Protein AF-A0A7X3QLV8-F1 (afdb_monomer_lite)

Foldseek 3Di:
DFEEEEFDPPLCVLLLLVVVQVVCCVFLVDQKDWEDEQLAAPRNFDIPMDGDPPHPDDPPDDPVRGADPVNRVVLLPDQLVVVLVVSVVSLVVCLPLVQLVDLDHHYYCRLVNCQLDCVVPSVDQDPPDPSPSLVVLQVVLVSNCVRCVLHAYEYRAEDLVQSLVSCVVPPDDPDDDDSVCSVVSRVSRVVSLVPHPNPRYDYQYPHPDDSVRSNVVVCVSCVVSRDPSSVVSGD

pLDDT: mean 95.76, std 3.62, range [80.06, 98.94]

Sequence (235 aa):
MRLLLIGCEYTGKSTLARNISRWMIEQMGVSLVRWHDHFVVPRLDGHTIIRAEGSDASIGKTEHDLNTEEDEEQIMSLRPNVLEQLQRHNIWRHLHPGLLSADDVLFVNFYYAEAVYAPLYHGYGEPDSFADRYERAREWDEELLAYVPEMVLAHVTADPAAVAQRMATRPRVRGILKQQDIPSVLDRFREEYEASLIERKFTLDTTDTTPEQTLGQFVDLIRPHLSEVDHQRMR

Radius of gyration: 17.32 Å; chains: 1; bounding box: 43×35×44 Å

Structure (mmCIF, N/CA/C/O backbone):
data_AF-A0A7X3QLV8-F1
#
_entry.id   AF-A0A7X3QLV8-F1
#
loop_
_atom_site.group_PDB
_atom_site.id
_atom_site.type_symbol
_atom_site.label_atom_id
_atom_site.label_alt_id
_atom_site.label_comp_id
_atom_site.label_asym_id
_atom_site.label_entity_id
_atom_site.label_seq_id
_atom_site.pdbx_PDB_ins_code
_atom_site.Cartn_x
_atom_site.Cartn_y
_atom_site.Cartn_z
_atom_site.occupancy
_atom_site.B_iso_or_equiv
_atom_site.auth_seq_id
_atom_site.auth_comp_id
_atom_site.auth_asym_id
_atom_site.auth_atom_id
_atom_site.pdbx_PDB_model_num
ATOM 1 N N . MET A 1 1 ? -7.832 -3.696 12.986 1.00 95.19 1 MET A N 1
ATOM 2 C CA . MET A 1 1 ? -8.140 -3.983 11.578 1.00 95.19 1 MET A CA 1
ATOM 3 C C . MET A 1 1 ? -6.848 -4.298 10.844 1.00 95.19 1 MET A C 1
ATOM 5 O O . MET A 1 1 ? -5.918 -3.495 10.865 1.00 95.19 1 MET A O 1
ATOM 9 N N . ARG A 1 2 ? -6.780 -5.466 10.201 1.00 97.06 2 ARG A N 1
ATOM 10 C CA . ARG A 1 2 ? -5.601 -5.955 9.468 1.00 97.06 2 ARG A CA 1
ATOM 11 C C . ARG A 1 2 ? -5.892 -5.893 7.964 1.00 97.06 2 ARG A C 1
ATOM 13 O O . ARG A 1 2 ? -6.726 -6.649 7.478 1.00 97.06 2 ARG A O 1
ATOM 20 N N . LEU A 1 3 ? -5.295 -4.928 7.258 1.00 98.69 3 LEU A N 1
ATOM 21 C CA . LEU A 1 3 ? -5.670 -4.558 5.885 1.00 98.69 3 LEU A CA 1
ATOM 22 C C . LEU A 1 3 ? -4.466 -4.158 5.018 1.00 98.69 3 LEU A C 1
ATOM 24 O O . LEU A 1 3 ? -3.684 -3.272 5.365 1.00 98.69 3 LEU A O 1
ATOM 28 N N . LEU A 1 4 ? -4.402 -4.747 3.827 1.00 98.75 4 LEU A N 1
ATOM 29 C CA . LEU A 1 4 ? -3.424 -4.488 2.778 1.00 98.75 4 LEU A CA 1
ATOM 30 C C . LEU A 1 4 ? -4.147 -3.962 1.523 1.00 98.75 4 LEU A C 1
ATOM 32 O O . LEU A 1 4 ? -4.920 -4.680 0.891 1.00 98.75 4 LEU A O 1
ATOM 36 N N . LEU A 1 5 ? -3.912 -2.695 1.162 1.00 98.88 5 LEU A N 1
ATOM 37 C CA . LEU A 1 5 ? -4.415 -2.095 -0.084 1.00 98.88 5 LEU A CA 1
ATOM 38 C C . LEU A 1 5 ? -3.394 -2.298 -1.210 1.00 98.88 5 LEU A C 1
ATOM 40 O O . LEU A 1 5 ? -2.291 -1.767 -1.095 1.00 98.88 5 LEU A O 1
ATOM 44 N N . ILE A 1 6 ? -3.740 -2.954 -2.321 1.00 98.81 6 ILE A N 1
ATOM 45 C CA . ILE A 1 6 ? -2.835 -3.117 -3.485 1.00 98.81 6 ILE A CA 1
ATOM 46 C C . ILE A 1 6 ? -3.378 -2.449 -4.756 1.00 98.81 6 ILE A C 1
ATOM 48 O O . ILE A 1 6 ? -4.547 -2.074 -4.813 1.00 98.81 6 ILE A O 1
ATOM 52 N N . GLY A 1 7 ? -2.526 -2.245 -5.766 1.00 98.38 7 GLY A N 1
ATOM 53 C CA . GLY A 1 7 ? -2.904 -1.680 -7.069 1.00 98.38 7 GLY A CA 1
ATOM 54 C C . GLY A 1 7 ? -1.839 -0.768 -7.693 1.00 98.38 7 GLY A C 1
ATOM 55 O O . GLY A 1 7 ? -0.829 -0.429 -7.064 1.00 98.38 7 GLY A O 1
ATOM 56 N N . CYS A 1 8 ? -2.101 -0.295 -8.911 1.00 97.81 8 CYS A N 1
ATOM 57 C CA . CYS A 1 8 ? -1.239 0.626 -9.667 1.00 97.81 8 CYS A CA 1
ATOM 58 C C . CYS A 1 8 ? -1.142 2.033 -9.013 1.00 97.81 8 CYS A C 1
ATOM 60 O O . CYS A 1 8 ? -1.893 2.371 -8.089 1.00 97.81 8 CYS A O 1
ATOM 62 N N . GLU A 1 9 ? -0.193 2.886 -9.428 1.00 96.50 9 GLU A N 1
ATOM 63 C CA . GLU A 1 9 ? -0.276 4.319 -9.093 1.00 96.50 9 GLU A CA 1
ATOM 64 C C . GLU A 1 9 ? -1.552 4.947 -9.700 1.00 96.50 9 GLU A C 1
ATOM 66 O O . GLU A 1 9 ? -2.139 4.435 -10.646 1.00 96.50 9 GLU A O 1
ATOM 71 N N . TYR A 1 10 ? -2.021 6.057 -9.125 1.00 97.69 10 TYR A N 1
ATOM 72 C CA . TYR A 1 10 ? -3.240 6.784 -9.531 1.00 97.69 10 TYR A CA 1
ATOM 73 C C . TYR A 1 10 ? -4.589 6.027 -9.475 1.00 97.69 10 TYR A C 1
ATOM 75 O O . TYR A 1 10 ? -5.630 6.665 -9.645 1.00 97.69 10 TYR A O 1
ATOM 83 N N . THR A 1 11 ? -4.642 4.751 -9.074 1.00 98.19 11 THR A N 1
ATOM 84 C CA . THR A 1 11 ? -5.912 4.058 -8.737 1.00 98.19 11 THR A CA 1
ATOM 85 C C . THR A 1 11 ? -6.571 4.562 -7.441 1.00 98.19 11 THR A C 1
ATOM 87 O O . THR A 1 11 ? -7.532 3.991 -6.957 1.00 98.19 11 THR A O 1
ATOM 90 N N . GLY A 1 12 ? -6.075 5.644 -6.833 1.00 97.38 12 GLY A N 1
ATOM 91 C CA . GLY A 1 12 ? -6.739 6.298 -5.699 1.00 97.38 12 GLY A CA 1
ATOM 92 C C . GLY A 1 12 ? -6.410 5.746 -4.307 1.00 97.38 12 GLY A C 1
ATOM 93 O O . GLY A 1 12 ? -6.803 6.382 -3.330 1.00 97.38 12 GLY A O 1
ATOM 94 N N . LYS A 1 13 ? -5.620 4.664 -4.178 1.00 97.25 13 LYS A N 1
ATOM 95 C CA . LYS A 1 13 ? -5.188 4.074 -2.884 1.00 97.25 13 LYS A CA 1
ATOM 96 C C . LYS A 1 13 ? -4.844 5.094 -1.794 1.00 97.25 13 LYS A C 1
ATOM 98 O O . LYS A 1 13 ? -5.352 5.008 -0.686 1.00 97.25 13 LYS A O 1
ATOM 103 N N . SER A 1 14 ? -3.995 6.078 -2.104 1.00 95.75 14 SER A N 1
ATOM 104 C CA . SER A 1 14 ? -3.531 7.086 -1.136 1.00 95.75 14 SER A CA 1
ATOM 105 C C . SER A 1 14 ? -4.637 8.049 -0.668 1.00 95.75 14 SER A C 1
ATOM 107 O O . SER A 1 14 ? -4.478 8.703 0.362 1.00 95.75 14 SER A O 1
ATOM 109 N N . THR A 1 15 ? -5.739 8.161 -1.411 1.00 97.81 15 THR A N 1
ATOM 110 C CA . THR A 1 15 ? -6.953 8.882 -0.999 1.00 97.81 15 THR A CA 1
ATOM 111 C C . THR A 1 15 ? -7.823 7.971 -0.138 1.00 97.81 15 THR A C 1
ATOM 113 O O . THR A 1 15 ? -8.192 8.356 0.968 1.00 97.81 15 THR A O 1
ATOM 116 N N . LEU A 1 16 ? -8.068 6.738 -0.600 1.00 98.75 16 LEU A N 1
ATOM 117 C CA . LEU A 1 16 ? -8.845 5.737 0.131 1.00 98.75 16 LEU A CA 1
ATOM 118 C C . LEU A 1 16 ? -8.248 5.465 1.521 1.00 98.75 16 LEU A C 1
ATOM 120 O O . LEU A 1 16 ? -8.966 5.565 2.506 1.00 98.75 16 LEU A O 1
ATOM 124 N N . ALA A 1 17 ? -6.935 5.248 1.626 1.00 98.62 17 ALA A N 1
ATOM 125 C CA . ALA A 1 17 ? -6.219 5.058 2.889 1.00 98.62 17 ALA A CA 1
ATOM 126 C C . ALA A 1 17 ? -6.485 6.187 3.906 1.00 98.62 17 ALA A C 1
ATOM 128 O O . ALA A 1 17 ? -6.744 5.925 5.078 1.00 98.62 17 ALA A O 1
ATOM 129 N N . ARG A 1 18 ? -6.492 7.451 3.455 1.00 98.62 18 ARG A N 1
ATOM 130 C CA . ARG A 1 18 ? -6.783 8.619 4.309 1.00 98.62 18 ARG A CA 1
ATOM 131 C C . ARG A 1 18 ? -8.257 8.695 4.713 1.00 98.62 18 ARG A C 1
ATOM 133 O O . ARG A 1 18 ? -8.551 9.072 5.846 1.00 98.62 18 ARG A O 1
ATOM 140 N N . ASN A 1 19 ? -9.168 8.326 3.814 1.00 98.62 19 ASN A N 1
ATOM 141 C CA . ASN A 1 19 ? -10.603 8.261 4.093 1.00 98.62 19 ASN A CA 1
ATOM 142 C C . ASN A 1 19 ? -10.922 7.138 5.098 1.00 98.62 19 ASN A C 1
ATOM 144 O O . ASN A 1 19 ? -11.614 7.389 6.082 1.00 98.62 19 ASN A O 1
ATOM 148 N N . ILE A 1 20 ? -10.325 5.954 4.925 1.00 98.69 20 ILE A N 1
ATOM 149 C CA . ILE A 1 20 ? -10.380 4.835 5.878 1.00 98.69 20 ILE A CA 1
ATOM 150 C C . ILE A 1 20 ? -9.831 5.266 7.240 1.00 98.69 20 ILE A C 1
ATOM 152 O O . ILE A 1 20 ? -10.480 5.029 8.251 1.00 98.69 20 ILE A O 1
ATOM 156 N N . SER A 1 21 ? -8.686 5.955 7.296 1.00 98.50 21 SER A N 1
ATOM 157 C CA . SER A 1 21 ? -8.143 6.442 8.571 1.00 98.50 21 SER A CA 1
ATOM 158 C C . SER A 1 21 ? -9.093 7.382 9.315 1.00 98.50 21 SER A C 1
ATOM 160 O O . SER A 1 21 ? -9.212 7.276 10.532 1.00 98.50 21 SER A O 1
ATOM 162 N N . ARG A 1 22 ? -9.783 8.290 8.611 1.00 98.38 22 ARG A N 1
ATOM 163 C CA . ARG A 1 22 ? -10.793 9.173 9.223 1.00 98.38 22 ARG A CA 1
ATOM 164 C C . ARG A 1 22 ? -11.982 8.373 9.754 1.00 98.38 22 ARG A C 1
ATOM 166 O O . ARG A 1 22 ? -12.372 8.574 10.898 1.00 98.38 22 ARG A O 1
ATOM 173 N N . TRP A 1 23 ? -12.481 7.428 8.958 1.00 98.12 23 TRP A N 1
ATOM 174 C CA . TRP A 1 23 ? -13.546 6.505 9.351 1.00 98.12 23 TRP A CA 1
ATOM 175 C C . TRP A 1 23 ? -13.166 5.672 10.589 1.00 98.12 23 TRP A C 1
ATOM 177 O O . TRP A 1 23 ? -13.952 5.594 11.526 1.00 98.12 23 TRP A O 1
ATOM 187 N N . MET A 1 24 ? -11.939 5.142 10.673 1.00 97.88 24 MET A N 1
ATOM 188 C CA . MET A 1 24 ? -11.445 4.455 11.877 1.00 97.88 24 MET A CA 1
ATOM 189 C C . MET A 1 24 ? -11.394 5.387 13.098 1.00 97.88 24 MET A C 1
ATOM 191 O O . MET A 1 24 ? -11.835 5.002 14.176 1.00 97.88 24 MET A O 1
ATOM 195 N N . ILE A 1 25 ? -10.878 6.612 12.959 1.00 97.12 25 ILE A N 1
ATOM 196 C CA . ILE A 1 25 ? -10.810 7.588 14.064 1.00 97.12 25 ILE A CA 1
ATOM 197 C C . ILE A 1 25 ? -12.211 7.904 14.609 1.00 97.12 25 ILE A C 1
ATOM 199 O O . ILE A 1 25 ? -12.425 7.926 15.822 1.00 97.12 25 ILE A O 1
ATOM 203 N N . GLU A 1 26 ? -13.172 8.125 13.715 1.00 96.75 26 GLU A N 1
ATOM 204 C CA . GLU A 1 26 ? -14.555 8.454 14.055 1.00 96.75 26 GLU A CA 1
ATOM 205 C C . GLU A 1 26 ? -15.281 7.262 14.701 1.00 96.75 26 GLU A C 1
ATOM 207 O O . GLU A 1 26 ? -15.795 7.369 15.821 1.00 96.75 26 GLU A O 1
ATOM 212 N N . GLN A 1 27 ? -15.274 6.117 14.013 1.00 96.56 27 GLN A N 1
ATOM 213 C CA . GLN A 1 27 ? -16.087 4.945 14.340 1.00 96.56 27 GLN A CA 1
ATOM 214 C C . GLN A 1 27 ? -15.423 4.022 15.364 1.00 96.56 27 GLN A C 1
ATOM 216 O O . GLN A 1 27 ? -16.101 3.563 16.271 1.00 96.56 27 GLN A O 1
ATOM 221 N N . MET A 1 28 ? -14.114 3.765 15.251 1.00 95.38 28 MET A N 1
ATOM 222 C CA . MET A 1 28 ? -13.356 2.901 16.174 1.00 95.38 28 MET A CA 1
ATOM 223 C C . MET A 1 28 ? -12.697 3.681 17.324 1.00 95.38 28 MET A C 1
ATOM 225 O O . MET A 1 28 ? -12.119 3.090 18.235 1.00 95.38 28 MET A O 1
ATOM 229 N N . GLY A 1 29 ? -12.731 5.018 17.287 1.00 92.62 29 GLY A N 1
ATOM 230 C CA . GLY A 1 29 ? -12.190 5.866 18.351 1.00 92.62 29 GLY A CA 1
ATOM 231 C C . GLY A 1 29 ? -10.666 5.888 18.479 1.00 92.62 29 GLY A C 1
ATOM 232 O O . GLY A 1 29 ? -10.163 6.370 19.495 1.00 92.62 29 GLY A O 1
ATOM 233 N N . VAL A 1 30 ? -9.930 5.370 17.492 1.00 93.62 30 VAL A N 1
ATOM 234 C CA . VAL A 1 30 ? -8.460 5.326 17.518 1.00 93.62 30 VAL A CA 1
ATOM 235 C C . VAL A 1 30 ? -7.857 6.733 17.440 1.00 93.62 30 VAL A C 1
ATOM 237 O O . VAL A 1 30 ? -8.333 7.595 16.705 1.00 93.62 30 VAL A O 1
ATOM 240 N N . SER A 1 31 ? -6.789 6.984 18.201 1.00 93.94 31 SER A N 1
ATOM 241 C CA . SER A 1 31 ? -6.164 8.313 18.304 1.00 93.94 31 SER A CA 1
ATOM 242 C C . SER A 1 31 ? -5.216 8.643 17.144 1.00 93.94 31 SER A C 1
ATOM 244 O O . SER A 1 31 ? -4.996 9.814 16.829 1.00 93.94 31 SER A O 1
ATOM 246 N N . LEU A 1 32 ? -4.663 7.620 16.489 1.00 95.19 32 LEU A N 1
ATOM 247 C CA . LEU A 1 32 ? -3.746 7.726 15.358 1.00 95.19 32 LEU A CA 1
ATOM 248 C C . LEU A 1 32 ? -3.897 6.488 14.472 1.00 95.19 32 LEU A C 1
ATOM 250 O O . LEU A 1 32 ? -3.961 5.370 14.974 1.00 95.19 32 LEU A O 1
ATOM 254 N N . VAL A 1 33 ? -3.899 6.691 13.157 1.00 96.75 33 VAL A N 1
ATOM 255 C CA . VAL A 1 33 ? -3.860 5.626 12.151 1.00 96.75 33 VAL A CA 1
ATOM 256 C C . VAL A 1 33 ? -2.590 5.789 11.326 1.00 96.75 33 VAL A C 1
ATOM 258 O O . VAL A 1 33 ? -2.348 6.853 10.751 1.00 96.75 33 VAL A O 1
ATOM 261 N N . ARG A 1 34 ? -1.769 4.737 11.285 1.00 96.00 34 ARG A N 1
ATOM 262 C CA . ARG A 1 34 ? -0.499 4.672 10.554 1.00 96.00 34 ARG A CA 1
ATOM 263 C C . ARG A 1 34 ? -0.620 3.638 9.446 1.00 96.00 34 ARG A C 1
ATOM 265 O O . ARG A 1 34 ? -0.862 2.474 9.738 1.00 96.00 34 ARG A O 1
ATOM 272 N N . TRP A 1 35 ? -0.381 4.054 8.211 1.00 97.62 35 TRP A N 1
ATOM 273 C CA . TRP A 1 35 ? -0.131 3.149 7.097 1.00 97.62 35 TRP A CA 1
ATOM 274 C C . TRP A 1 35 ? 1.372 2.987 6.886 1.00 97.62 35 TRP A C 1
ATOM 276 O O . TRP A 1 35 ? 2.133 3.952 6.989 1.00 97.62 35 TRP A O 1
ATOM 286 N N . HIS A 1 36 ? 1.784 1.773 6.545 1.00 96.94 36 HIS A N 1
ATOM 287 C CA . HIS A 1 36 ? 3.087 1.493 5.963 1.00 96.94 36 HIS A CA 1
ATOM 288 C C . HIS A 1 36 ? 2.918 1.495 4.437 1.00 96.94 36 HIS A C 1
ATOM 290 O O . HIS A 1 36 ? 2.311 0.586 3.871 1.00 96.94 36 HIS A O 1
ATOM 296 N N . ASP A 1 37 ? 3.386 2.553 3.776 1.00 95.69 37 ASP A N 1
ATOM 297 C CA . ASP A 1 37 ? 3.210 2.802 2.335 1.00 95.69 37 ASP A CA 1
ATOM 298 C C . ASP A 1 37 ? 4.531 3.074 1.581 1.00 95.69 37 ASP A C 1
ATOM 300 O O . ASP A 1 37 ? 4.521 3.469 0.415 1.00 95.69 37 ASP A O 1
ATOM 304 N N . HIS A 1 38 ? 5.670 2.805 2.225 1.00 95.12 38 HIS A N 1
ATOM 305 C CA . HIS A 1 38 ? 7.031 3.103 1.763 1.00 95.12 38 HIS A CA 1
ATOM 306 C C . HIS A 1 38 ? 7.770 1.883 1.177 1.00 95.12 38 HIS A C 1
ATOM 308 O O . HIS A 1 38 ? 8.871 1.519 1.591 1.00 95.12 38 HIS A O 1
ATOM 314 N N . PHE A 1 39 ? 7.136 1.227 0.204 1.00 96.38 39 PHE A N 1
ATOM 315 C CA . PHE A 1 39 ? 7.652 0.014 -0.455 1.00 96.38 39 PHE A CA 1
ATOM 316 C C . PHE A 1 39 ? 7.991 0.216 -1.935 1.00 96.38 39 PHE A C 1
ATOM 318 O O . PHE A 1 39 ? 8.255 -0.744 -2.653 1.00 96.38 39 PHE A O 1
ATOM 325 N N . VAL A 1 40 ? 7.974 1.464 -2.405 1.00 95.12 40 VAL A N 1
ATOM 326 C CA . VAL A 1 40 ? 8.254 1.837 -3.793 1.00 95.12 40 VAL A CA 1
ATOM 327 C C . VAL A 1 40 ? 9.448 2.781 -3.802 1.00 95.12 40 VAL A C 1
ATOM 329 O O . VAL A 1 40 ? 9.370 3.892 -3.276 1.00 95.12 40 VAL A O 1
ATOM 332 N N . VAL A 1 41 ? 10.554 2.340 -4.404 1.00 94.31 41 VAL A N 1
ATOM 333 C CA . VAL A 1 41 ? 11.756 3.168 -4.559 1.00 94.31 41 VAL A CA 1
ATOM 334 C C . VAL A 1 41 ? 11.419 4.444 -5.350 1.00 94.31 41 VAL A C 1
ATOM 336 O O . VAL A 1 41 ? 10.556 4.409 -6.230 1.00 94.31 41 VAL A O 1
ATOM 339 N N . PRO A 1 42 ? 12.080 5.578 -5.077 1.00 93.44 42 PRO A N 1
ATOM 340 C CA . PRO A 1 42 ? 13.069 5.809 -4.013 1.00 93.44 42 PRO A CA 1
ATOM 341 C C . PRO A 1 42 ? 12.503 6.114 -2.605 1.00 93.44 42 PRO A C 1
ATOM 343 O O . PRO A 1 42 ? 13.278 6.204 -1.654 1.00 93.44 42 PRO A O 1
ATOM 346 N N . ARG A 1 43 ? 11.181 6.261 -2.427 1.00 92.12 43 ARG A N 1
ATOM 347 C CA . ARG A 1 43 ? 10.566 6.682 -1.147 1.00 92.12 43 ARG A CA 1
ATOM 348 C C . ARG A 1 43 ? 10.307 5.505 -0.207 1.00 92.12 43 ARG A C 1
ATOM 350 O O . ARG A 1 43 ? 9.218 4.929 -0.180 1.00 92.12 43 ARG A O 1
ATOM 357 N N . LEU A 1 44 ? 11.335 5.168 0.571 1.00 93.56 44 LEU A N 1
ATOM 358 C CA . LEU A 1 44 ? 11.412 3.972 1.423 1.00 93.56 44 LEU A CA 1
ATOM 359 C C . LEU A 1 44 ? 11.309 4.259 2.934 1.00 93.56 44 LEU A C 1
ATOM 361 O O . LEU A 1 44 ? 11.666 3.417 3.755 1.00 93.56 44 LEU A O 1
ATOM 365 N N . ASP A 1 45 ? 10.856 5.453 3.314 1.00 91.19 45 ASP A N 1
ATOM 366 C CA . ASP A 1 45 ? 11.122 6.010 4.642 1.00 91.19 45 ASP A CA 1
ATOM 367 C C . ASP A 1 45 ? 9.943 6.777 5.294 1.00 91.19 45 ASP A C 1
ATOM 369 O O . ASP A 1 45 ? 9.911 6.925 6.522 1.00 91.19 45 ASP A O 1
ATOM 373 N N . GLY A 1 46 ? 8.977 7.250 4.498 1.00 86.81 46 GLY A N 1
ATOM 374 C CA . GLY A 1 46 ? 7.780 7.976 4.949 1.00 86.81 46 GLY A CA 1
ATOM 375 C C . GLY A 1 46 ? 6.630 7.077 5.432 1.00 86.81 46 GLY A C 1
ATOM 376 O O . GLY A 1 46 ? 6.669 5.862 5.298 1.00 86.81 46 GLY A O 1
ATOM 377 N N . HIS A 1 47 ? 5.582 7.660 6.018 1.00 92.94 47 HIS A N 1
ATOM 378 C CA . HIS A 1 47 ? 4.348 6.941 6.375 1.00 92.94 47 HIS A CA 1
ATOM 379 C C . HIS A 1 47 ? 3.130 7.848 6.151 1.00 92.94 47 HIS A C 1
ATOM 381 O O . HIS A 1 47 ? 3.120 8.985 6.632 1.00 92.94 47 HIS A O 1
ATOM 387 N N . THR A 1 48 ? 2.057 7.356 5.527 1.00 93.75 48 THR A N 1
ATOM 388 C CA . THR A 1 48 ? 0.748 8.028 5.602 1.00 93.75 48 THR A CA 1
ATOM 389 C C . THR A 1 48 ? 0.183 7.878 7.020 1.00 93.75 48 THR A C 1
ATOM 391 O O . THR A 1 48 ? -0.327 6.825 7.403 1.00 93.75 48 THR A O 1
ATOM 394 N N . ILE A 1 49 ? 0.266 8.954 7.806 1.00 94.62 49 ILE A N 1
ATOM 395 C CA . ILE A 1 49 ? -0.267 9.047 9.172 1.00 94.62 49 ILE A CA 1
ATOM 396 C C . ILE A 1 49 ? -1.431 10.040 9.201 1.00 94.62 49 ILE A C 1
ATOM 398 O O . ILE A 1 49 ? -1.331 11.140 8.659 1.00 94.62 49 ILE A O 1
ATOM 402 N N . ILE A 1 50 ? -2.518 9.672 9.878 1.00 95.88 50 ILE A N 1
ATOM 403 C CA . ILE A 1 50 ? -3.647 10.554 10.199 1.00 95.88 50 ILE A CA 1
ATOM 404 C C . ILE A 1 50 ? -3.897 10.461 11.710 1.00 95.88 50 ILE A C 1
ATOM 406 O O . ILE A 1 50 ? -3.841 9.377 12.283 1.00 95.88 50 ILE A O 1
ATOM 410 N N . ARG A 1 51 ? -4.145 11.596 12.368 1.00 95.00 51 ARG A N 1
ATOM 411 C CA . ARG A 1 51 ? -4.352 11.695 13.825 1.00 95.00 51 ARG A CA 1
ATOM 412 C C . ARG A 1 51 ? -5.767 12.182 14.111 1.00 95.00 51 ARG A C 1
ATOM 414 O O . ARG A 1 51 ? -6.307 12.962 13.325 1.00 95.00 51 ARG A O 1
ATOM 421 N N . ALA A 1 52 ? -6.332 11.768 15.238 1.00 95.19 52 ALA A N 1
ATOM 422 C CA . ALA A 1 52 ? -7.533 12.387 15.779 1.00 95.19 52 ALA A CA 1
ATOM 423 C C . ALA A 1 52 ? -7.248 13.845 16.182 1.00 95.19 52 ALA A C 1
ATOM 425 O O . ALA A 1 52 ? -6.130 14.188 16.586 1.00 95.19 52 ALA A O 1
ATOM 426 N N . GLU A 1 53 ? -8.258 14.709 16.081 1.00 92.50 53 GLU A N 1
ATOM 427 C CA . GLU A 1 53 ? -8.153 16.089 16.558 1.00 92.50 53 GLU A CA 1
ATOM 428 C C . GLU A 1 53 ? -7.895 16.111 18.075 1.00 92.50 53 GLU A C 1
ATOM 430 O O . GLU A 1 53 ? -8.422 15.287 18.821 1.00 92.50 53 GLU A O 1
ATOM 435 N N . GLY A 1 54 ? -7.012 17.003 18.530 1.00 89.38 54 GLY A N 1
ATOM 436 C CA . GLY A 1 54 ? -6.582 17.068 19.932 1.00 89.38 54 GLY A CA 1
ATOM 437 C C . GLY A 1 54 ? -5.677 15.921 20.412 1.00 89.38 54 GLY A C 1
ATOM 438 O O . GLY A 1 54 ? -5.242 15.957 21.559 1.00 89.38 54 GLY A O 1
ATOM 439 N N . SER A 1 55 ? -5.352 14.927 19.574 1.00 90.06 55 SER A N 1
ATOM 440 C CA . SER A 1 55 ? -4.472 13.819 19.969 1.00 90.06 55 SER A CA 1
ATOM 441 C C . SER A 1 55 ? -3.034 14.270 20.267 1.00 90.06 55 SER A C 1
ATOM 443 O O . SER A 1 55 ? -2.460 15.101 19.556 1.00 90.06 55 SER A O 1
ATOM 445 N N . ASP A 1 56 ? -2.411 13.640 21.261 1.00 86.75 56 ASP A N 1
ATOM 446 C CA . ASP A 1 56 ? -0.992 13.720 21.627 1.00 86.75 56 ASP A CA 1
ATOM 447 C C . ASP A 1 56 ? -0.133 12.590 21.012 1.00 86.75 56 ASP A C 1
ATOM 449 O O . ASP A 1 56 ? 1.093 12.685 21.003 1.00 86.75 56 ASP A O 1
ATOM 453 N N . ALA A 1 57 ? -0.751 11.568 20.406 1.00 86.00 57 ALA A N 1
ATOM 454 C CA . ALA A 1 57 ? -0.085 10.374 19.881 1.00 86.00 57 ALA A CA 1
ATOM 455 C C . ALA A 1 57 ? 1.083 10.691 18.922 1.00 86.00 57 ALA A C 1
ATOM 457 O O . ALA A 1 57 ? 0.935 11.452 17.956 1.00 86.00 57 ALA A O 1
ATOM 458 N N . SER A 1 58 ? 2.251 10.095 19.180 1.00 83.06 58 SER A N 1
ATOM 459 C CA . SER A 1 58 ? 3.484 10.392 18.441 1.00 83.06 58 SER A CA 1
ATOM 460 C C . SER A 1 58 ? 3.447 9.894 16.993 1.00 83.06 58 SER A C 1
ATOM 462 O O . SER A 1 58 ? 3.118 8.740 16.711 1.00 83.06 58 SER A O 1
ATOM 464 N N . ILE A 1 59 ? 3.863 10.759 16.065 1.00 83.50 59 ILE A N 1
ATOM 465 C CA . ILE A 1 59 ? 4.033 10.416 14.646 1.00 83.50 59 ILE A CA 1
ATOM 466 C C . ILE A 1 59 ? 5.301 9.585 14.382 1.00 83.50 59 ILE A C 1
ATOM 468 O O . ILE A 1 59 ? 5.370 8.867 13.381 1.00 83.50 59 ILE A O 1
ATOM 472 N N . GLY A 1 60 ? 6.270 9.582 15.301 1.00 85.38 60 GLY A N 1
ATOM 473 C CA . GLY A 1 60 ? 7.606 9.039 15.055 1.00 85.38 60 GLY A CA 1
ATOM 474 C C . GLY A 1 60 ? 8.437 10.041 14.256 1.00 85.38 60 GLY A C 1
ATOM 475 O O . GLY A 1 60 ? 8.751 11.104 14.783 1.00 85.38 60 GLY A O 1
ATOM 476 N N . LYS A 1 61 ? 8.766 9.711 13.000 1.00 85.31 61 LYS A N 1
ATOM 477 C CA . LYS A 1 61 ? 9.477 10.614 12.082 1.00 85.31 61 LYS A CA 1
ATOM 478 C C . LYS A 1 61 ? 8.725 11.933 11.854 1.00 85.31 61 LYS A C 1
ATOM 480 O O . LYS A 1 61 ? 7.504 11.945 11.693 1.00 85.31 61 LYS A O 1
ATOM 485 N N . THR A 1 62 ? 9.492 13.009 11.762 1.00 85.62 62 THR A N 1
ATOM 486 C CA . THR A 1 62 ? 9.111 14.342 11.279 1.00 85.62 62 THR A CA 1
ATOM 487 C C . THR A 1 62 ? 9.593 14.549 9.838 1.00 85.62 62 THR A C 1
ATOM 489 O O . THR A 1 62 ? 10.291 13.700 9.292 1.00 85.62 62 THR A O 1
ATOM 492 N N . GLU A 1 63 ? 9.271 15.690 9.217 1.00 84.25 63 GLU A N 1
ATOM 493 C CA . GLU A 1 63 ? 9.770 16.046 7.875 1.00 84.25 63 GLU A CA 1
ATOM 494 C C . GLU A 1 63 ? 11.307 16.151 7.807 1.00 84.25 63 GLU A C 1
ATOM 496 O O . GLU A 1 63 ? 11.886 15.875 6.763 1.00 84.25 63 GLU A O 1
ATOM 501 N N . HIS A 1 64 ? 11.977 16.476 8.921 1.00 88.62 64 HIS A N 1
ATOM 502 C CA . HIS A 1 64 ? 13.444 16.503 9.021 1.00 88.62 64 HIS A CA 1
ATOM 503 C C . HIS A 1 64 ? 14.061 15.090 9.033 1.00 88.62 64 HIS A C 1
ATOM 505 O O . HIS A 1 64 ? 15.246 14.920 8.761 1.00 88.62 64 HIS A O 1
ATOM 511 N N . ASP A 1 65 ? 13.276 14.063 9.359 1.00 90.44 65 ASP A N 1
ATOM 512 C CA . ASP A 1 65 ? 13.737 12.674 9.380 1.00 90.44 65 ASP A CA 1
ATOM 513 C C . ASP A 1 65 ? 13.499 11.961 8.038 1.00 90.44 65 ASP A C 1
ATOM 515 O O . ASP A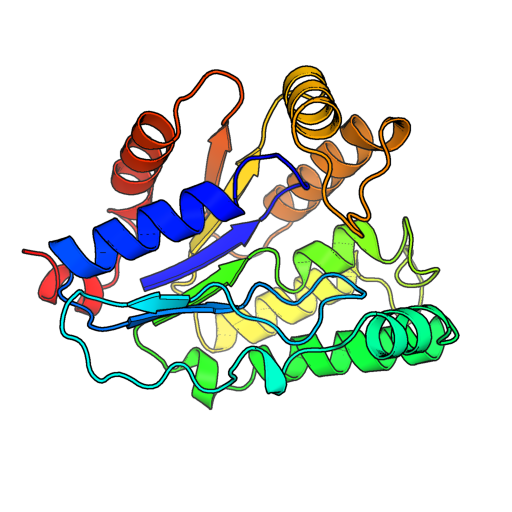 1 65 ? 13.745 10.757 7.950 1.00 90.44 65 ASP A O 1
ATOM 519 N N . LEU A 1 66 ? 12.965 12.650 7.021 1.00 91.88 66 LEU A N 1
ATOM 520 C CA . LEU A 1 66 ? 12.668 12.082 5.704 1.00 91.88 66 LEU A CA 1
ATOM 521 C C . LEU A 1 66 ? 13.839 12.225 4.725 1.00 91.88 66 LEU A C 1
ATOM 523 O O . LEU A 1 66 ? 14.635 13.158 4.821 1.00 91.88 66 LEU A O 1
ATOM 527 N N . ASN A 1 67 ? 13.904 11.311 3.759 1.00 93.81 67 ASN A N 1
ATOM 528 C CA . ASN A 1 67 ? 14.890 11.337 2.681 1.00 93.81 67 ASN A CA 1
ATOM 529 C C . ASN A 1 67 ? 14.781 12.636 1.856 1.00 93.81 67 ASN A C 1
ATOM 531 O O . ASN A 1 67 ? 13.693 13.036 1.428 1.00 93.81 67 ASN A O 1
ATOM 535 N N . THR A 1 68 ? 15.919 13.276 1.587 1.00 93.69 68 THR A N 1
ATOM 536 C CA . THR A 1 68 ? 16.015 14.444 0.703 1.00 93.69 68 THR A CA 1
ATOM 537 C C . THR A 1 68 ? 15.980 14.047 -0.780 1.00 93.69 68 THR A C 1
ATOM 539 O O . THR A 1 68 ? 15.850 12.876 -1.143 1.00 93.69 68 THR A O 1
ATOM 542 N N . GLU A 1 69 ? 16.092 15.027 -1.683 1.00 92.88 69 GLU A N 1
ATOM 543 C CA . GLU A 1 69 ? 16.300 14.742 -3.109 1.00 92.88 69 GLU A CA 1
ATOM 544 C C . GLU A 1 69 ? 17.638 14.031 -3.363 1.00 92.88 69 GLU A C 1
ATOM 546 O O . GLU A 1 69 ? 17.666 13.087 -4.148 1.00 92.88 69 GLU A O 1
ATOM 551 N N . GLU A 1 70 ? 18.695 14.377 -2.618 1.00 95.62 70 GLU A N 1
ATOM 552 C CA . GLU A 1 70 ? 20.004 13.722 -2.717 1.00 95.62 70 GLU A CA 1
ATOM 553 C C . GLU A 1 70 ? 19.968 12.275 -2.191 1.00 95.62 70 GLU A C 1
ATOM 555 O O . GLU A 1 70 ? 20.493 11.376 -2.845 1.00 95.62 70 GLU A O 1
ATOM 560 N N . ASP A 1 71 ? 19.299 12.012 -1.062 1.00 95.94 71 ASP A N 1
ATOM 561 C CA . ASP A 1 71 ? 19.164 10.648 -0.519 1.00 95.94 71 ASP A CA 1
ATOM 562 C C . ASP A 1 71 ? 18.379 9.732 -1.473 1.00 95.94 71 ASP A C 1
ATOM 564 O O . ASP A 1 71 ? 18.745 8.575 -1.693 1.00 95.94 71 ASP A O 1
ATOM 568 N N . GLU A 1 72 ? 17.301 10.249 -2.075 1.00 95.12 72 GLU A N 1
ATOM 569 C CA . GLU A 1 72 ? 16.520 9.509 -3.069 1.00 95.12 72 GLU A CA 1
ATOM 570 C C . GLU A 1 72 ? 17.322 9.256 -4.361 1.00 95.12 72 GLU A C 1
ATOM 572 O O . GLU A 1 72 ? 17.242 8.156 -4.913 1.00 95.12 72 GLU A O 1
ATOM 577 N N . GLU A 1 73 ? 18.150 10.203 -4.820 1.00 95.12 73 GLU A N 1
ATOM 578 C CA . GLU A 1 73 ? 19.081 9.980 -5.939 1.00 95.12 73 GLU A CA 1
ATOM 579 C C . GLU A 1 73 ? 20.170 8.948 -5.602 1.00 95.12 73 GLU A C 1
ATOM 581 O O . GLU A 1 73 ? 20.456 8.068 -6.420 1.00 95.12 73 GLU A O 1
ATOM 586 N N . GLN A 1 74 ? 20.730 8.977 -4.387 1.00 96.69 74 GLN A N 1
ATOM 587 C CA . GLN A 1 74 ? 21.689 7.971 -3.922 1.00 96.69 74 GLN A CA 1
ATOM 588 C C . GLN A 1 74 ? 21.062 6.565 -3.910 1.00 96.69 74 GLN A C 1
ATOM 590 O O . GLN A 1 74 ? 21.692 5.621 -4.394 1.00 96.69 74 GLN A O 1
ATOM 595 N N . ILE A 1 75 ? 19.807 6.418 -3.461 1.00 96.38 75 ILE A N 1
ATOM 596 C CA . ILE A 1 75 ? 19.058 5.149 -3.527 1.00 96.38 75 ILE A CA 1
ATOM 597 C C . ILE A 1 75 ? 18.888 4.679 -4.980 1.00 96.38 75 ILE A C 1
ATOM 599 O O . ILE A 1 75 ? 19.150 3.512 -5.271 1.00 96.38 75 ILE A O 1
ATOM 603 N N . MET A 1 76 ? 18.512 5.567 -5.909 1.00 94.94 76 MET A N 1
ATOM 604 C CA . MET A 1 76 ? 18.374 5.206 -7.331 1.00 94.94 76 MET A CA 1
ATOM 605 C C . MET A 1 76 ? 19.713 4.919 -8.030 1.00 94.94 76 MET A C 1
ATOM 607 O O . MET A 1 76 ? 19.727 4.236 -9.052 1.00 94.94 76 MET A O 1
ATOM 611 N N . SER A 1 77 ? 20.839 5.395 -7.489 1.00 96.62 77 SER A N 1
ATOM 612 C CA . SER A 1 77 ? 22.185 5.093 -8.002 1.00 96.62 77 SER A CA 1
ATOM 613 C C . SER A 1 77 ? 22.685 3.680 -7.655 1.00 96.62 77 SER A C 1
ATOM 615 O O . SER A 1 77 ? 23.686 3.214 -8.211 1.00 96.62 77 SER A O 1
ATOM 617 N N . LEU A 1 78 ? 22.009 2.980 -6.734 1.00 98.12 78 LEU A N 1
ATOM 618 C CA . LEU A 1 78 ? 22.384 1.633 -6.314 1.00 98.12 78 LEU A CA 1
ATOM 619 C C . LEU A 1 78 ? 22.299 0.639 -7.480 1.00 98.12 78 LEU A C 1
ATOM 621 O O . LEU A 1 78 ? 21.316 0.575 -8.214 1.00 98.12 78 LEU A O 1
ATOM 625 N N . ARG A 1 79 ? 23.313 -0.228 -7.604 1.00 97.50 79 ARG A N 1
ATOM 626 C CA . ARG A 1 79 ? 23.261 -1.363 -8.544 1.00 97.50 79 ARG A CA 1
ATOM 627 C C . ARG A 1 79 ? 22.041 -2.249 -8.222 1.00 97.50 79 ARG A C 1
ATOM 629 O O . ARG A 1 79 ? 21.822 -2.490 -7.033 1.00 97.50 79 ARG A O 1
ATOM 636 N N . PRO A 1 80 ? 21.344 -2.835 -9.218 1.00 96.75 80 PRO A N 1
ATOM 637 C CA . PRO A 1 80 ? 20.138 -3.648 -9.012 1.00 96.75 80 PRO A CA 1
ATOM 638 C C . PRO A 1 80 ? 20.234 -4.655 -7.856 1.00 96.75 80 PRO A C 1
ATOM 640 O O . PRO A 1 80 ? 19.430 -4.610 -6.935 1.00 96.75 80 PRO A O 1
ATOM 643 N N . ASN A 1 81 ? 21.289 -5.475 -7.802 1.00 95.81 81 ASN A N 1
ATOM 644 C CA . ASN A 1 81 ? 21.472 -6.477 -6.739 1.00 95.81 81 ASN A CA 1
ATOM 645 C C . ASN A 1 81 ? 21.696 -5.889 -5.328 1.00 95.81 81 ASN A C 1
ATOM 647 O O . ASN A 1 81 ? 21.651 -6.635 -4.356 1.00 95.81 81 ASN A O 1
ATOM 651 N N . VAL A 1 82 ? 22.001 -4.595 -5.189 1.00 97.75 82 VAL A N 1
ATOM 652 C CA . VAL A 1 82 ? 22.104 -3.891 -3.893 1.00 97.75 82 VAL A CA 1
ATOM 653 C C . VAL A 1 82 ? 20.756 -3.265 -3.529 1.00 97.75 82 VAL A C 1
ATOM 655 O O . VAL A 1 82 ? 20.336 -3.353 -2.378 1.00 97.75 82 VAL A O 1
ATOM 658 N N . LEU A 1 83 ? 20.047 -2.712 -4.518 1.00 97.69 83 LEU A N 1
ATOM 659 C CA . LEU A 1 83 ? 18.682 -2.208 -4.357 1.00 97.69 83 LEU A CA 1
ATOM 660 C C . LEU A 1 83 ? 17.699 -3.341 -3.990 1.00 97.69 83 LEU A C 1
ATOM 662 O O . LEU A 1 83 ? 16.867 -3.156 -3.107 1.00 97.69 83 LEU A O 1
ATOM 666 N N . GLU A 1 84 ? 17.877 -4.536 -4.569 1.00 97.25 84 GLU A N 1
ATOM 667 C CA . GLU A 1 84 ? 17.192 -5.785 -4.195 1.00 97.25 84 GLU A CA 1
ATOM 668 C C . GLU A 1 84 ? 17.312 -6.067 -2.698 1.00 97.25 84 GLU A C 1
ATOM 670 O O . GLU A 1 84 ? 16.305 -6.317 -2.038 1.00 97.25 84 GLU A O 1
ATOM 675 N N . GLN A 1 85 ? 18.538 -6.013 -2.167 1.00 97.12 85 GLN A N 1
ATOM 676 C CA . GLN A 1 85 ? 18.835 -6.318 -0.768 1.00 97.12 85 GLN A CA 1
ATOM 677 C C . GLN A 1 85 ? 18.236 -5.268 0.171 1.00 97.12 85 GLN A C 1
ATOM 679 O O . GLN A 1 85 ? 17.697 -5.628 1.217 1.00 97.12 85 GLN A O 1
ATOM 684 N N . LEU A 1 86 ? 18.283 -3.988 -0.217 1.00 97.56 86 LEU A N 1
ATOM 685 C CA . LEU A 1 86 ? 17.649 -2.896 0.521 1.00 97.56 86 LEU A CA 1
ATOM 686 C C . LEU A 1 86 ? 16.126 -3.087 0.594 1.00 97.56 86 LEU A C 1
ATOM 688 O O . LEU A 1 86 ? 15.560 -3.042 1.685 1.00 97.56 86 LEU A O 1
ATOM 692 N N . GLN A 1 87 ? 15.470 -3.370 -0.535 1.00 97.56 87 GLN A N 1
ATOM 693 C CA . GLN A 1 87 ? 14.021 -3.589 -0.591 1.00 97.56 87 GLN A CA 1
ATOM 694 C C . GLN A 1 87 ? 13.582 -4.889 0.092 1.00 97.56 87 GLN A C 1
ATOM 696 O O . GLN A 1 87 ? 12.598 -4.889 0.828 1.00 97.56 87 GLN A O 1
ATOM 701 N N . ARG A 1 88 ? 14.336 -5.985 -0.052 1.00 96.44 88 ARG A N 1
ATOM 702 C CA . ARG A 1 88 ? 14.069 -7.238 0.670 1.00 96.44 88 ARG A CA 1
ATOM 703 C C . ARG A 1 88 ? 14.239 -7.072 2.178 1.00 96.44 88 ARG A C 1
ATOM 705 O O . ARG A 1 88 ? 13.419 -7.592 2.927 1.00 96.44 88 ARG A O 1
ATOM 712 N N . HIS A 1 89 ? 15.237 -6.312 2.636 1.00 97.12 89 HIS A N 1
ATOM 713 C CA . HIS A 1 89 ? 15.345 -5.953 4.050 1.00 97.12 89 HIS A CA 1
ATOM 714 C C . HIS A 1 89 ? 14.164 -5.080 4.502 1.00 97.12 89 HIS A C 1
ATOM 716 O O . HIS A 1 89 ? 13.582 -5.363 5.546 1.00 97.12 89 HIS A O 1
ATOM 722 N N . ASN A 1 90 ? 13.782 -4.069 3.709 1.00 97.25 90 ASN A N 1
ATOM 723 C CA . ASN A 1 90 ? 12.639 -3.191 3.977 1.00 97.25 90 ASN A CA 1
ATOM 724 C C . ASN A 1 90 ? 11.316 -3.970 4.093 1.00 97.25 90 ASN A C 1
ATOM 726 O O . ASN A 1 90 ? 10.533 -3.714 5.003 1.00 97.25 90 ASN A O 1
ATOM 730 N N . ILE A 1 91 ? 11.078 -4.960 3.233 1.00 97.25 91 ILE A N 1
ATOM 731 C CA . ILE A 1 91 ? 9.897 -5.827 3.319 1.00 97.25 91 ILE A CA 1
ATOM 732 C C . ILE A 1 91 ? 9.974 -6.735 4.549 1.00 97.25 91 ILE A C 1
ATOM 734 O O . ILE A 1 91 ? 9.072 -6.711 5.386 1.00 97.25 91 ILE A O 1
ATOM 738 N N . TRP A 1 92 ? 11.071 -7.475 4.713 1.00 95.44 92 TRP A N 1
ATOM 739 C CA . TRP A 1 92 ? 11.208 -8.465 5.784 1.00 95.44 92 TRP A CA 1
ATOM 740 C C . TRP A 1 92 ? 11.106 -7.849 7.190 1.00 95.44 92 TRP A C 1
ATOM 742 O O . TRP A 1 92 ? 10.457 -8.413 8.069 1.00 95.44 92 TRP A O 1
ATOM 752 N N . ARG A 1 93 ? 11.627 -6.630 7.410 1.00 95.31 93 ARG A N 1
ATOM 753 C CA . ARG A 1 93 ? 11.460 -5.927 8.702 1.00 95.31 93 ARG A CA 1
ATOM 754 C C . ARG A 1 93 ? 10.009 -5.545 9.034 1.00 95.31 93 ARG A C 1
ATOM 756 O O . ARG A 1 93 ? 9.732 -5.238 10.191 1.00 95.31 93 ARG A O 1
ATOM 763 N N . HIS A 1 94 ? 9.097 -5.559 8.060 1.00 97.19 94 HIS A N 1
ATOM 764 C CA . HIS A 1 94 ? 7.658 -5.355 8.272 1.00 97.19 94 HIS A CA 1
ATOM 765 C C . HIS A 1 94 ? 6.866 -6.661 8.419 1.00 97.19 94 HIS A C 1
ATOM 767 O O . HIS A 1 94 ? 5.754 -6.621 8.937 1.00 97.19 94 HIS A O 1
ATOM 773 N N . LEU A 1 95 ? 7.452 -7.808 8.061 1.00 96.94 95 LEU A N 1
ATOM 774 C CA . LEU A 1 95 ? 6.955 -9.136 8.445 1.00 96.94 95 LEU A CA 1
ATOM 775 C C . LEU A 1 95 ? 7.354 -9.513 9.887 1.00 96.94 95 LEU A C 1
ATOM 777 O O . LEU A 1 95 ? 6.990 -10.572 10.390 1.00 96.94 95 LEU A O 1
ATOM 781 N N . HIS A 1 96 ? 8.089 -8.643 10.590 1.00 95.94 96 HIS A N 1
ATOM 782 C CA . HIS A 1 96 ? 8.525 -8.897 11.959 1.00 95.94 96 HIS A CA 1
ATOM 783 C C . HIS A 1 96 ? 7.322 -9.090 12.915 1.00 95.94 96 HIS A C 1
ATOM 785 O O . HIS A 1 96 ? 6.475 -8.193 13.007 1.00 95.94 96 HIS A O 1
ATOM 791 N N . PRO A 1 97 ? 7.265 -10.181 13.712 1.00 93.38 97 PRO A N 1
ATOM 792 C CA . PRO A 1 97 ? 6.066 -10.543 14.477 1.00 93.38 97 PRO A CA 1
ATOM 793 C C . PRO A 1 97 ? 5.563 -9.460 15.434 1.00 93.38 97 PRO A C 1
ATOM 795 O O . PRO A 1 97 ? 4.361 -9.299 15.590 1.00 93.38 97 PRO A O 1
ATOM 798 N N . GLY A 1 98 ? 6.464 -8.673 16.033 1.00 93.12 98 GLY A N 1
ATOM 799 C CA . GLY A 1 98 ? 6.101 -7.573 16.940 1.00 93.12 98 GLY A CA 1
ATOM 800 C C . GLY A 1 98 ? 5.434 -6.357 16.275 1.00 93.12 98 GLY A C 1
ATOM 801 O 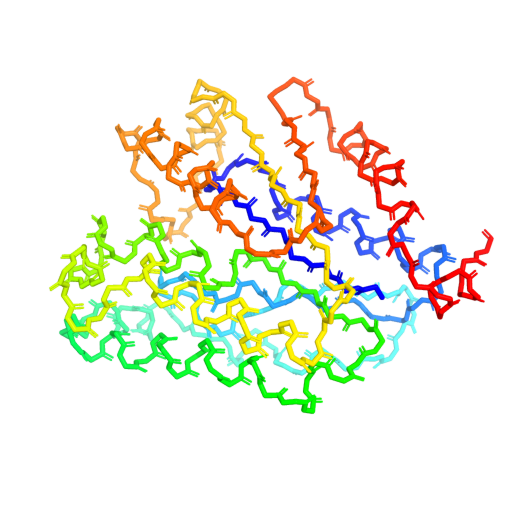O . GLY A 1 98 ? 4.956 -5.477 16.985 1.00 93.12 98 GLY A O 1
ATOM 802 N N . LEU A 1 99 ? 5.417 -6.282 14.938 1.00 93.88 99 LEU A N 1
ATOM 803 C CA . LEU A 1 99 ? 4.581 -5.342 14.179 1.00 93.88 99 LEU A CA 1
ATOM 804 C C . LEU A 1 99 ? 3.248 -6.008 13.823 1.00 93.88 99 LEU A C 1
ATOM 806 O O . LEU A 1 99 ? 2.184 -5.438 14.054 1.00 93.88 99 LEU A O 1
ATOM 810 N N . LEU A 1 100 ? 3.314 -7.239 13.312 1.00 94.88 100 LEU A N 1
ATOM 811 C CA . LEU A 1 100 ? 2.152 -8.034 12.911 1.00 94.88 100 LEU A CA 1
ATOM 812 C C . LEU A 1 100 ? 1.212 -8.388 14.082 1.00 94.88 100 LEU A C 1
ATOM 814 O O . LEU A 1 100 ? 0.028 -8.631 13.872 1.00 94.88 100 LEU A O 1
ATOM 818 N N . SER A 1 101 ? 1.704 -8.371 15.324 1.00 91.62 101 SER A N 1
ATOM 819 C CA . SER A 1 101 ? 0.920 -8.607 16.541 1.00 91.62 101 SER A CA 1
ATOM 820 C C . SER A 1 101 ? 0.038 -7.429 16.982 1.00 91.62 101 SER A C 1
ATOM 822 O O . SER A 1 101 ? -0.615 -7.538 18.014 1.00 91.62 101 SER A O 1
ATOM 824 N N . ALA A 1 102 ? 0.022 -6.303 16.262 1.00 91.88 102 ALA A N 1
ATOM 825 C CA . ALA A 1 102 ? -0.846 -5.170 16.587 1.00 91.88 102 ALA A CA 1
ATOM 826 C C . ALA A 1 102 ? -2.326 -5.441 16.238 1.00 91.88 102 ALA A C 1
ATOM 828 O O . ALA A 1 102 ? -2.639 -6.238 15.347 1.00 91.88 102 ALA A O 1
ATOM 829 N N . ASP A 1 103 ? -3.243 -4.736 16.910 1.00 92.38 103 ASP A N 1
ATOM 830 C CA . ASP A 1 103 ? -4.675 -4.751 16.571 1.00 92.38 103 ASP A CA 1
ATOM 831 C C . ASP A 1 103 ? -4.914 -4.155 15.174 1.00 92.38 103 ASP A C 1
ATOM 833 O O . ASP A 1 103 ? -5.720 -4.663 14.391 1.00 92.38 103 ASP A O 1
ATOM 837 N N . ASP A 1 104 ? -4.179 -3.087 14.848 1.00 95.12 104 ASP A N 1
ATOM 838 C CA . ASP A 1 104 ? -4.232 -2.368 13.578 1.00 95.12 104 ASP A CA 1
ATOM 839 C C . ASP A 1 104 ? -2.921 -2.543 12.801 1.00 95.12 104 ASP A C 1
ATOM 841 O O . ASP A 1 104 ? -1.871 -2.042 13.204 1.00 95.12 104 ASP A O 1
ATOM 845 N N . VAL A 1 105 ? -2.992 -3.253 11.672 1.00 96.44 105 VAL A N 1
ATOM 846 C CA . VAL A 1 105 ? -1.858 -3.540 10.779 1.00 96.44 105 VAL A CA 1
ATOM 847 C C . VAL A 1 105 ? -2.268 -3.122 9.373 1.00 96.44 105 VAL A C 1
ATOM 849 O O . VAL A 1 105 ? -3.113 -3.767 8.753 1.00 96.44 105 VAL A O 1
ATOM 852 N N . LEU A 1 106 ? -1.718 -2.006 8.895 1.00 98.38 106 LEU A N 1
ATOM 853 C CA . LEU A 1 106 ? -2.219 -1.299 7.717 1.00 98.38 106 LEU A CA 1
ATOM 854 C C . LEU A 1 106 ? -1.105 -1.053 6.697 1.00 98.38 106 LEU A C 1
ATOM 856 O O . LEU A 1 106 ? -0.146 -0.324 6.965 1.00 98.38 106 LEU A O 1
ATOM 860 N N . PHE A 1 107 ? -1.260 -1.625 5.506 1.00 98.62 107 PHE A N 1
ATOM 861 C CA . PHE A 1 107 ? -0.261 -1.598 4.438 1.00 98.62 107 PHE A CA 1
ATOM 862 C C . PHE A 1 107 ? -0.815 -1.020 3.128 1.00 98.62 107 PHE A C 1
ATOM 864 O O . PHE A 1 107 ? -1.975 -1.242 2.776 1.00 98.62 107 PHE A O 1
ATOM 871 N N . VAL A 1 108 ? 0.036 -0.332 2.360 1.00 98.56 108 VAL A N 1
ATOM 872 C CA . VAL A 1 108 ? -0.239 0.041 0.963 1.00 98.56 108 VAL A CA 1
ATOM 873 C C . VAL A 1 108 ? 0.847 -0.533 0.056 1.00 98.56 108 VAL A C 1
ATOM 875 O O . VAL A 1 108 ? 2.031 -0.245 0.218 1.00 98.56 108 VAL A O 1
ATOM 8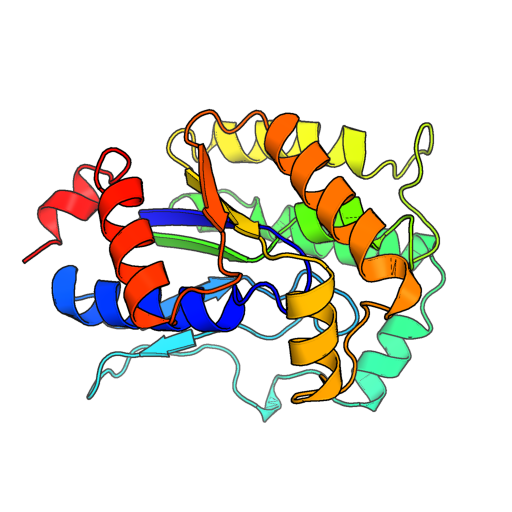78 N N . ASN A 1 109 ? 0.415 -1.335 -0.913 1.00 97.69 109 ASN A N 1
ATOM 879 C CA . ASN A 1 109 ? 1.160 -2.222 -1.804 1.00 97.69 109 ASN A CA 1
ATOM 880 C C . ASN A 1 109 ? 2.068 -3.263 -1.121 1.00 97.69 109 ASN A C 1
ATOM 882 O O . ASN A 1 109 ? 2.062 -4.404 -1.560 1.00 97.69 109 ASN A O 1
ATOM 886 N N . PHE A 1 110 ? 2.820 -2.926 -0.071 1.00 98.19 110 PHE A N 1
ATOM 887 C CA . PHE A 1 110 ? 3.783 -3.833 0.572 1.00 98.19 110 PHE A CA 1
ATOM 888 C C . PHE A 1 110 ? 4.674 -4.551 -0.464 1.00 98.19 110 PHE A C 1
ATOM 890 O O . PHE A 1 110 ? 5.122 -3.920 -1.422 1.00 98.19 110 PHE A O 1
ATOM 897 N N . TYR A 1 111 ? 4.913 -5.856 -0.324 1.00 98.19 111 TYR A N 1
ATOM 898 C CA . TYR A 1 111 ? 5.702 -6.628 -1.287 1.00 98.19 111 TYR A CA 1
ATOM 899 C C . TYR A 1 111 ? 5.076 -6.751 -2.682 1.00 98.19 111 TYR A C 1
ATOM 901 O O . TYR A 1 111 ? 5.810 -6.919 -3.654 1.00 98.19 111 TYR A O 1
ATOM 909 N N . TYR A 1 112 ? 3.763 -6.555 -2.829 1.00 98.62 112 TYR A N 1
ATOM 910 C CA . TYR A 1 112 ? 3.117 -6.505 -4.144 1.00 98.62 112 TYR A CA 1
ATOM 911 C C . TYR A 1 112 ? 3.582 -5.316 -4.998 1.00 98.62 112 TYR A C 1
ATOM 913 O O . TYR A 1 112 ? 3.525 -5.381 -6.222 1.00 98.62 112 TYR A O 1
ATOM 921 N N . ALA A 1 113 ? 4.094 -4.232 -4.393 1.00 97.38 113 ALA A N 1
ATOM 922 C CA . ALA A 1 113 ? 4.794 -3.202 -5.167 1.00 97.38 113 ALA A CA 1
ATOM 923 C C . ALA A 1 113 ? 6.073 -3.744 -5.814 1.00 97.38 113 ALA A C 1
ATOM 925 O O . ALA A 1 113 ? 6.349 -3.413 -6.960 1.00 97.38 113 ALA A O 1
ATOM 926 N N . GLU A 1 114 ? 6.846 -4.559 -5.102 1.00 95.62 114 GLU A N 1
ATOM 927 C CA . GLU A 1 114 ? 8.089 -5.133 -5.620 1.00 95.62 114 GLU A CA 1
ATOM 928 C C . GLU A 1 114 ? 7.819 -6.222 -6.664 1.00 95.62 114 GLU A C 1
ATOM 930 O O . GLU A 1 114 ? 8.494 -6.226 -7.689 1.00 95.62 114 GLU A O 1
ATOM 935 N N . ALA A 1 115 ? 6.795 -7.061 -6.469 1.00 97.81 115 ALA A N 1
ATOM 936 C CA . ALA A 1 115 ? 6.327 -8.029 -7.469 1.00 97.81 115 ALA A CA 1
ATOM 937 C C . ALA A 1 115 ? 6.012 -7.384 -8.826 1.00 97.81 115 ALA A C 1
ATOM 939 O O . ALA A 1 115 ? 6.453 -7.865 -9.867 1.00 97.81 115 ALA A O 1
ATOM 940 N N . VAL A 1 116 ? 5.320 -6.241 -8.815 1.00 98.06 116 VAL A N 1
ATOM 941 C CA . VAL A 1 116 ? 4.950 -5.543 -10.050 1.00 98.06 116 VAL A CA 1
ATOM 942 C C . VAL A 1 116 ? 6.072 -4.651 -10.595 1.00 98.06 116 VAL A C 1
ATOM 944 O O . VAL A 1 116 ? 6.309 -4.640 -11.801 1.00 98.06 116 VAL A O 1
ATOM 947 N N . TYR A 1 117 ? 6.754 -3.872 -9.750 1.00 97.56 117 TYR A N 1
ATOM 948 C CA . TYR A 1 117 ? 7.644 -2.798 -10.216 1.00 97.56 117 TYR A CA 1
ATOM 949 C C . TYR A 1 117 ? 9.125 -3.173 -10.317 1.00 97.56 117 TYR A C 1
ATOM 951 O O . TYR A 1 117 ? 9.825 -2.576 -11.138 1.00 97.56 117 TYR A O 1
ATOM 959 N N . ALA A 1 118 ? 9.620 -4.143 -9.541 1.00 96.88 118 ALA A N 1
ATOM 960 C CA . ALA A 1 118 ? 11.034 -4.513 -9.588 1.00 96.88 118 ALA A CA 1
ATOM 961 C C . ALA A 1 118 ? 11.493 -5.051 -10.957 1.00 96.88 118 ALA A C 1
ATOM 963 O O . ALA A 1 118 ? 12.449 -4.472 -11.491 1.00 96.88 118 ALA A O 1
ATOM 964 N N . PRO A 1 119 ? 10.821 -6.050 -11.573 1.00 96.31 119 PRO A N 1
ATOM 965 C CA . PRO A 1 119 ? 11.181 -6.500 -12.918 1.00 96.31 119 PRO A CA 1
ATOM 966 C C . PRO A 1 119 ? 11.078 -5.357 -13.937 1.00 96.31 119 PRO A C 1
ATOM 968 O O . PRO A 1 119 ? 12.052 -5.022 -14.609 1.00 96.31 119 PRO A O 1
ATOM 971 N N . LEU A 1 120 ? 9.936 -4.657 -13.964 1.00 95.69 120 LEU A N 1
ATOM 972 C CA . LEU A 1 120 ? 9.657 -3.610 -14.953 1.00 95.69 120 LEU A CA 1
ATOM 973 C C . LEU A 1 120 ? 10.636 -2.423 -14.907 1.00 95.69 120 LEU A C 1
ATOM 975 O O . LEU A 1 120 ? 10.924 -1.835 -15.955 1.00 95.69 120 LEU A O 1
ATOM 979 N N . TYR A 1 121 ? 11.103 -2.021 -13.718 1.00 96.31 121 TYR A N 1
ATOM 980 C CA . TYR A 1 121 ? 11.803 -0.743 -13.531 1.00 96.31 121 TYR A CA 1
ATOM 981 C C . TYR A 1 121 ? 13.113 -0.800 -12.730 1.00 96.31 121 TYR A C 1
ATOM 983 O O . TYR A 1 121 ? 13.928 0.106 -12.898 1.00 96.31 121 TYR A O 1
ATOM 991 N N . HIS A 1 122 ? 13.338 -1.793 -11.861 1.00 95.19 122 HIS A N 1
ATOM 992 C CA . HIS A 1 122 ? 14.491 -1.812 -10.938 1.00 95.19 122 HIS A CA 1
ATOM 993 C C . HIS A 1 122 ? 15.625 -2.757 -11.391 1.00 95.19 122 HIS A C 1
ATOM 995 O O . HIS A 1 122 ? 16.722 -2.718 -10.829 1.00 95.19 122 HIS A O 1
ATOM 1001 N N . GLY A 1 123 ? 15.397 -3.576 -12.427 1.00 95.19 123 GLY A N 1
ATOM 1002 C CA . GLY A 1 123 ? 16.424 -4.423 -13.050 1.00 95.19 123 GLY A CA 1
ATOM 1003 C C . GLY A 1 123 ? 16.749 -5.709 -12.282 1.00 95.19 123 GLY A C 1
ATOM 1004 O O . GLY A 1 123 ? 17.856 -6.234 -12.404 1.00 95.19 123 GLY A O 1
ATOM 1005 N N . TYR A 1 124 ? 15.811 -6.195 -11.468 1.00 96.62 124 TYR A N 1
ATOM 1006 C CA . TYR A 1 124 ? 15.865 -7.476 -10.758 1.00 96.62 124 TYR A CA 1
ATOM 1007 C C . TYR A 1 124 ? 14.439 -7.975 -10.484 1.00 96.62 124 TYR A C 1
ATOM 1009 O O . TYR A 1 124 ? 13.495 -7.199 -10.554 1.00 96.62 124 TYR A O 1
ATOM 1017 N N . GLY A 1 125 ? 14.277 -9.247 -10.115 1.00 96.38 125 GLY A N 1
ATOM 1018 C CA . GLY A 1 125 ? 12.965 -9.788 -9.734 1.00 96.38 125 GLY A CA 1
ATOM 1019 C C . GLY A 1 125 ? 12.140 -10.377 -10.874 1.00 96.38 125 GLY A C 1
ATOM 1020 O O . GLY A 1 125 ? 10.979 -10.706 -10.655 1.00 96.38 125 GLY A O 1
ATOM 1021 N N . GLU A 1 126 ? 12.741 -10.528 -12.055 1.00 95.56 126 GLU A N 1
ATOM 1022 C CA . GLU A 1 126 ? 12.165 -11.255 -13.191 1.00 95.56 126 GLU A CA 1
ATOM 1023 C C . GLU A 1 126 ? 11.921 -12.744 -12.867 1.00 95.56 126 GLU A C 1
ATOM 1025 O O . GLU A 1 126 ? 12.624 -13.287 -12.000 1.00 95.56 126 GLU A O 1
ATOM 1030 N N . PRO A 1 127 ? 10.993 -13.408 -13.588 1.00 92.38 127 PRO A N 1
ATOM 1031 C CA . PRO A 1 127 ? 10.756 -14.845 -13.488 1.00 92.38 127 PRO A CA 1
ATOM 1032 C C . PRO A 1 127 ? 12.024 -15.700 -13.609 1.00 92.38 127 PRO A C 1
ATOM 1034 O O . PRO A 1 127 ? 12.962 -15.334 -14.323 1.00 92.38 127 PRO A O 1
ATOM 1037 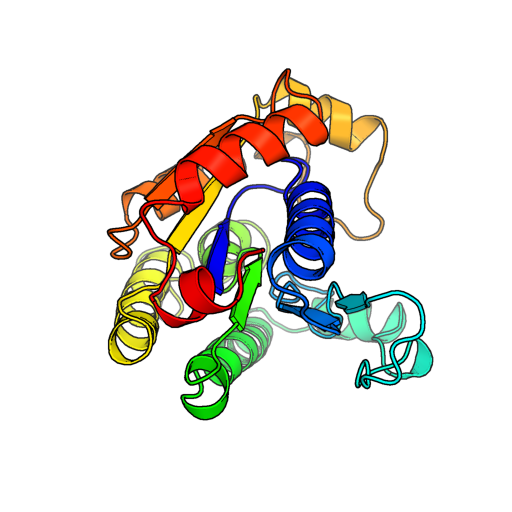N N . ASP A 1 128 ? 12.040 -16.845 -12.921 1.00 90.94 128 ASP A N 1
ATOM 1038 C CA . ASP A 1 128 ? 13.143 -17.826 -12.904 1.00 90.94 128 ASP A CA 1
ATOM 1039 C C . ASP A 1 128 ? 14.495 -17.263 -12.388 1.00 90.94 128 ASP A C 1
ATOM 1041 O O . ASP A 1 128 ? 15.555 -17.879 -12.554 1.00 90.94 128 ASP A O 1
ATOM 1045 N N . SER A 1 129 ? 14.498 -16.084 -11.751 1.00 93.00 129 SER A N 1
ATOM 1046 C CA . SER A 1 129 ? 15.704 -15.451 -11.199 1.00 93.00 129 SER A CA 1
ATOM 1047 C C . SER A 1 129 ? 15.844 -15.666 -9.687 1.00 93.00 129 SER A C 1
ATOM 1049 O O . SER A 1 129 ? 14.865 -15.794 -8.964 1.00 93.00 129 SER A O 1
ATOM 1051 N N . PHE A 1 130 ? 17.069 -15.607 -9.148 1.00 88.06 130 PHE A N 1
ATOM 1052 C CA . PHE A 1 130 ? 17.316 -15.713 -7.692 1.00 88.06 130 PHE A CA 1
ATOM 1053 C C . PHE A 1 130 ? 16.516 -14.701 -6.838 1.00 88.06 130 PHE A C 1
ATOM 1055 O O . PHE A 1 130 ? 16.318 -14.901 -5.638 1.00 88.06 130 PHE A O 1
ATOM 1062 N N . ALA A 1 131 ? 16.092 -13.589 -7.440 1.00 89.06 131 ALA A N 1
ATOM 1063 C CA . ALA A 1 131 ? 15.351 -12.528 -6.774 1.00 89.06 131 ALA A CA 1
ATOM 1064 C C . ALA A 1 131 ? 13.870 -12.461 -7.188 1.00 89.06 131 ALA A C 1
ATOM 1066 O O . ALA A 1 131 ? 13.230 -11.490 -6.775 1.00 89.06 131 ALA A O 1
ATOM 1067 N N . ASP A 1 132 ? 13.376 -13.431 -7.980 1.00 96.06 132 ASP A N 1
ATOM 1068 C CA . ASP A 1 132 ? 12.013 -13.527 -8.537 1.00 96.06 132 ASP A CA 1
ATOM 1069 C C . ASP A 1 132 ? 10.985 -13.004 -7.536 1.00 96.06 132 ASP A C 1
ATOM 1071 O O . ASP A 1 132 ? 10.860 -13.515 -6.420 1.00 96.06 132 ASP A O 1
ATOM 1075 N N . ARG A 1 133 ? 10.309 -11.911 -7.904 1.00 95.81 133 ARG A N 1
ATOM 1076 C CA . ARG A 1 133 ? 9.388 -11.228 -6.994 1.00 95.81 133 ARG A CA 1
ATOM 1077 C C . ARG A 1 133 ? 7.963 -11.778 -7.059 1.00 95.81 133 ARG A C 1
ATOM 1079 O O . ARG A 1 133 ? 7.212 -11.492 -6.133 1.00 95.81 133 ARG A O 1
ATOM 1086 N N . TYR A 1 134 ? 7.618 -12.585 -8.064 1.00 94.81 134 TYR A N 1
ATOM 1087 C CA . TYR A 1 134 ? 6.335 -13.286 -8.145 1.00 94.81 134 TYR A CA 1
ATOM 1088 C C . TYR A 1 134 ? 6.336 -14.499 -7.202 1.00 94.81 134 TYR A C 1
ATOM 1090 O O . TYR A 1 134 ? 5.454 -14.616 -6.351 1.00 94.81 134 TYR A O 1
ATOM 1098 N N . GLU A 1 135 ? 7.373 -15.347 -7.262 1.00 96.00 135 GLU A N 1
ATOM 1099 C CA . GLU A 1 135 ? 7.545 -1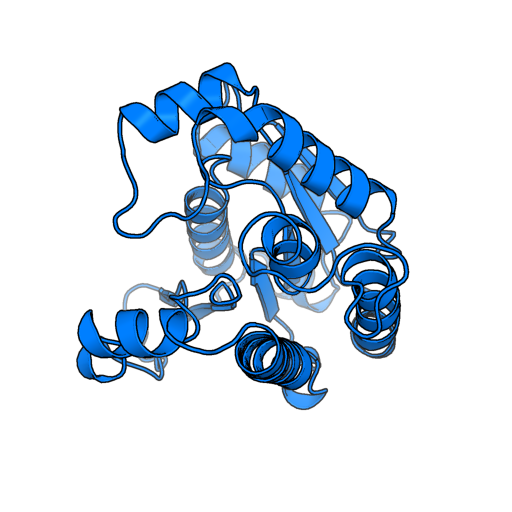6.478 -6.331 1.00 96.00 135 GLU A CA 1
ATOM 1100 C C . GLU A 1 135 ? 7.705 -15.981 -4.884 1.00 96.00 135 GLU A C 1
ATOM 1102 O O . GLU A 1 135 ? 6.960 -16.383 -3.987 1.00 96.00 135 GLU A O 1
ATOM 1107 N N . ARG A 1 136 ? 8.604 -15.014 -4.662 1.00 96.25 136 ARG A N 1
ATOM 1108 C CA . ARG A 1 136 ? 8.864 -14.408 -3.343 1.00 96.25 136 ARG A CA 1
ATOM 1109 C C . ARG A 1 136 ? 7.633 -13.721 -2.734 1.00 96.25 136 ARG A C 1
ATOM 1111 O O . ARG A 1 136 ? 7.533 -13.659 -1.512 1.00 96.25 136 ARG A O 1
ATOM 1118 N N . ALA A 1 137 ? 6.684 -13.228 -3.536 1.00 97.81 137 ALA A N 1
ATOM 1119 C CA . ALA A 1 137 ? 5.417 -12.699 -3.019 1.00 97.81 137 ALA A CA 1
ATOM 1120 C C . ALA A 1 137 ? 4.490 -13.798 -2.467 1.00 97.81 137 ALA A C 1
ATOM 1122 O O . ALA A 1 137 ? 3.673 -13.511 -1.591 1.00 97.81 137 ALA A O 1
ATOM 1123 N N . ARG A 1 138 ? 4.634 -15.054 -2.920 1.00 97.69 138 ARG A N 1
ATOM 1124 C CA . ARG A 1 138 ? 3.940 -16.212 -2.333 1.00 97.69 138 ARG A CA 1
ATOM 1125 C C . ARG A 1 138 ? 4.589 -16.618 -1.010 1.00 97.69 138 ARG A C 1
ATOM 1127 O O . ARG A 1 138 ? 3.878 -16.750 -0.020 1.00 97.69 138 ARG A O 1
ATOM 1134 N N . GLU A 1 139 ? 5.922 -16.695 -0.963 1.00 97.06 139 GLU A N 1
ATOM 1135 C CA . GLU A 1 139 ? 6.675 -16.950 0.281 1.00 97.06 139 GLU A CA 1
ATOM 1136 C C . GLU A 1 139 ? 6.351 -15.901 1.369 1.00 97.06 139 GLU A C 1
ATOM 1138 O O . GLU A 1 139 ? 6.143 -16.240 2.533 1.00 97.06 139 GLU A O 1
ATOM 1143 N N . TRP A 1 140 ? 6.229 -14.621 0.996 1.00 98.00 140 TRP A N 1
ATOM 1144 C CA . TRP A 1 140 ? 5.849 -13.555 1.931 1.00 98.00 140 TRP A CA 1
ATOM 1145 C C . TRP A 1 140 ? 4.364 -13.539 2.323 1.00 98.00 140 TRP A C 1
ATOM 1147 O O . TRP A 1 140 ? 4.056 -13.102 3.432 1.00 98.00 140 TRP A O 1
ATOM 1157 N N . ASP A 1 141 ? 3.452 -14.043 1.485 1.00 98.56 141 ASP A N 1
ATOM 1158 C CA . ASP A 1 141 ? 2.074 -14.325 1.911 1.00 98.56 141 ASP A CA 1
ATOM 1159 C C . ASP A 1 141 ? 2.048 -15.436 2.978 1.00 98.56 141 ASP A C 1
ATOM 1161 O O . ASP A 1 141 ? 1.311 -15.308 3.954 1.00 98.56 141 ASP A O 1
ATOM 1165 N N . GLU A 1 142 ? 2.861 -16.493 2.843 1.00 98.12 142 GLU A N 1
ATOM 1166 C CA . GLU A 1 142 ? 2.979 -17.546 3.865 1.00 98.12 142 GLU A CA 1
ATOM 1167 C C . GLU A 1 142 ? 3.562 -17.000 5.181 1.00 98.12 142 GLU A C 1
ATOM 1169 O O . GLU A 1 142 ? 2.979 -17.225 6.245 1.00 98.12 142 GLU A O 1
ATOM 1174 N N . GLU A 1 143 ? 4.655 -16.221 5.125 1.00 97.38 143 GLU A N 1
ATOM 1175 C CA . GLU A 1 143 ? 5.214 -15.533 6.303 1.00 97.38 143 GLU A CA 1
ATOM 1176 C C . GLU A 1 143 ? 4.181 -14.606 6.972 1.00 97.38 143 GLU A C 1
ATOM 1178 O O . GLU A 1 143 ? 4.071 -14.589 8.200 1.00 97.38 143 GLU A O 1
ATOM 1183 N N . LEU A 1 144 ? 3.396 -13.850 6.192 1.00 98.12 144 LEU A N 1
ATOM 1184 C CA . LEU A 1 144 ? 2.377 -12.939 6.717 1.00 98.12 144 LEU A CA 1
ATOM 1185 C C . LEU A 1 144 ? 1.212 -13.695 7.371 1.00 98.12 144 LEU A C 1
ATOM 1187 O O . LEU A 1 144 ? 0.828 -13.376 8.498 1.00 98.12 144 LEU A O 1
ATOM 1191 N N . LEU A 1 145 ? 0.652 -14.697 6.689 1.00 97.62 145 LEU A N 1
ATOM 1192 C CA . LEU A 1 145 ? -0.512 -15.459 7.154 1.00 97.62 145 LEU A CA 1
ATOM 1193 C C . LEU A 1 145 ? -0.188 -16.355 8.361 1.00 97.62 145 LEU A C 1
ATOM 1195 O O . LEU A 1 145 ? -1.082 -16.632 9.159 1.00 97.62 145 LEU A O 1
ATOM 1199 N N . ALA A 1 146 ? 1.080 -16.731 8.562 1.00 96.31 146 ALA A N 1
ATOM 1200 C CA . ALA A 1 146 ? 1.534 -17.426 9.769 1.00 96.31 146 ALA A CA 1
ATOM 1201 C C . ALA A 1 146 ? 1.365 -16.598 11.065 1.00 96.31 146 ALA A C 1
ATOM 1203 O O . ALA A 1 146 ? 1.264 -17.176 12.149 1.00 96.31 146 ALA A O 1
ATOM 1204 N N . TYR A 1 147 ? 1.301 -15.263 10.964 1.00 95.12 147 TYR A N 1
ATOM 1205 C CA . TYR A 1 147 ? 1.073 -14.346 12.094 1.00 95.12 147 TYR A CA 1
ATOM 1206 C C . TYR A 1 147 ? -0.251 -13.567 12.008 1.00 95.12 147 TYR A C 1
ATOM 1208 O O . TYR A 1 147 ? -0.768 -13.125 13.038 1.00 95.12 147 TYR A O 1
ATOM 1216 N N . VAL A 1 148 ? -0.790 -13.377 10.799 1.00 95.31 148 VAL A N 1
ATOM 1217 C CA . VAL A 1 148 ? -1.972 -12.546 10.508 1.00 95.31 148 VAL A CA 1
ATOM 1218 C C . VAL A 1 148 ? -2.953 -13.282 9.570 1.00 95.31 148 VAL A C 1
ATOM 1220 O O . VAL A 1 148 ? -3.229 -12.810 8.464 1.00 95.31 148 VAL A O 1
ATOM 1223 N N . PRO A 1 149 ? -3.508 -14.446 9.970 1.00 95.62 149 PRO A N 1
ATOM 1224 C CA . PRO A 1 149 ? -4.446 -15.235 9.154 1.00 95.62 149 PRO A CA 1
ATOM 1225 C C . PRO A 1 149 ? -5.817 -14.554 8.958 1.00 95.62 149 PRO A C 1
ATOM 1227 O O . PRO A 1 149 ? -6.717 -15.092 8.305 1.00 95.62 149 PRO A O 1
ATOM 1230 N N . GLU A 1 150 ? -6.014 -13.374 9.548 1.00 95.56 150 GLU A N 1
ATOM 1231 C CA . GLU A 1 150 ? -7.165 -12.501 9.337 1.00 95.56 150 GLU A CA 1
ATOM 1232 C C . GLU A 1 150 ? -6.856 -11.225 8.541 1.00 95.56 150 GLU A C 1
ATOM 1234 O O . GLU A 1 150 ? -7.722 -10.356 8.444 1.00 95.56 150 GLU A O 1
ATOM 1239 N N . MET A 1 151 ? -5.669 -11.128 7.928 1.00 98.12 151 MET A N 1
ATOM 1240 C CA . MET A 1 151 ? -5.341 -10.076 6.963 1.00 98.12 151 MET A CA 1
ATOM 1241 C C . MET A 1 151 ? -6.374 -10.025 5.831 1.00 98.12 151 MET A C 1
ATOM 1243 O O . MET A 1 151 ? -6.758 -11.057 5.281 1.00 98.12 151 MET A O 1
ATOM 1247 N N . VAL A 1 152 ? -6.788 -8.813 5.461 1.00 98.75 152 VAL A N 1
ATOM 1248 C CA . VAL A 1 152 ? -7.695 -8.550 4.337 1.00 98.75 152 VAL A CA 1
ATOM 1249 C C . VAL A 1 152 ? -6.930 -7.885 3.196 1.00 98.75 152 VAL A C 1
ATOM 1251 O O . VAL A 1 152 ? -6.215 -6.908 3.419 1.00 98.75 152 VAL A O 1
ATOM 1254 N N . LEU A 1 153 ? -7.102 -8.377 1.970 1.00 98.94 153 LEU A N 1
ATOM 1255 C CA . LEU A 1 153 ? -6.481 -7.829 0.763 1.00 98.94 153 LEU A CA 1
ATOM 1256 C C . LEU A 1 153 ? -7.519 -7.088 -0.091 1.00 98.94 153 LEU A C 1
ATOM 1258 O O . LEU A 1 153 ? -8.409 -7.702 -0.675 1.00 98.94 153 LEU A O 1
ATOM 1262 N N . ALA A 1 154 ? -7.387 -5.767 -0.211 1.00 98.88 154 ALA A N 1
ATOM 1263 C CA . ALA A 1 154 ? -8.260 -4.961 -1.061 1.00 98.88 154 ALA A CA 1
ATOM 1264 C C . ALA A 1 154 ? -7.500 -4.446 -2.293 1.00 98.88 154 ALA A C 1
ATOM 1266 O O . ALA A 1 154 ? -6.614 -3.593 -2.183 1.00 98.88 154 ALA A O 1
ATOM 1267 N N . HIS A 1 155 ? -7.851 -4.942 -3.481 1.00 98.94 155 HIS A N 1
ATOM 1268 C CA . HIS A 1 155 ? -7.292 -4.443 -4.737 1.00 98.94 155 HIS A CA 1
ATOM 1269 C C . HIS A 1 155 ? -8.047 -3.198 -5.197 1.00 98.94 155 HIS A C 1
ATOM 1271 O O . HIS A 1 155 ? -9.244 -3.240 -5.465 1.00 98.94 155 HIS A O 1
ATOM 1277 N N . VAL A 1 156 ? -7.337 -2.078 -5.296 1.00 98.88 156 VAL A N 1
ATOM 1278 C CA . VAL A 1 156 ? -7.877 -0.793 -5.732 1.00 98.88 156 VAL A CA 1
ATOM 1279 C C . VAL A 1 156 ? -7.439 -0.537 -7.173 1.00 98.88 156 VAL A C 1
ATOM 1281 O O . VAL A 1 156 ? -6.259 -0.269 -7.430 1.00 98.88 156 VAL A O 1
ATOM 1284 N N . THR A 1 157 ? -8.387 -0.608 -8.105 1.00 98.81 157 THR A N 1
ATOM 1285 C CA . THR A 1 157 ? -8.157 -0.522 -9.555 1.00 98.81 157 THR A CA 1
ATOM 1286 C C . THR A 1 157 ? -8.838 0.704 -10.185 1.00 98.81 157 THR A C 1
ATOM 1288 O O . THR A 1 157 ? -9.524 1.475 -9.506 1.00 98.81 157 THR A O 1
ATOM 1291 N N . ALA A 1 158 ? -8.578 0.938 -11.470 1.00 98.75 158 ALA A N 1
ATOM 1292 C CA . ALA A 1 158 ? -9.294 1.862 -12.348 1.00 98.75 158 ALA A CA 1
ATOM 1293 C C . ALA A 1 158 ? -8.929 1.577 -13.813 1.00 98.75 158 ALA A C 1
ATOM 1295 O O . ALA A 1 158 ? -7.836 1.078 -14.087 1.00 98.75 158 ALA A O 1
ATOM 1296 N N . ASP A 1 159 ? -9.786 1.991 -14.745 1.00 98.56 159 ASP A N 1
ATOM 1297 C CA . ASP A 1 159 ? -9.513 1.939 -16.181 1.00 98.56 159 ASP A CA 1
ATOM 1298 C C . ASP A 1 159 ? -8.185 2.633 -16.552 1.00 98.56 159 ASP A C 1
ATOM 1300 O O . ASP A 1 159 ? -7.882 3.719 -16.032 1.00 98.56 159 ASP A O 1
ATOM 1304 N N . PRO A 1 160 ? -7.429 2.107 -17.540 1.00 98.69 160 PRO A N 1
ATOM 1305 C CA . PRO A 1 160 ? -6.206 2.737 -18.039 1.00 98.69 160 PRO A CA 1
ATOM 1306 C C . PRO A 1 160 ? -6.385 4.206 -18.448 1.00 98.69 160 PRO A C 1
ATOM 1308 O O . PRO A 1 160 ? -5.495 5.028 -18.227 1.00 98.69 160 PRO A O 1
ATOM 1311 N N . ALA A 1 161 ? -7.550 4.561 -19.003 1.00 98.50 161 ALA A N 1
ATOM 1312 C CA . ALA A 1 161 ? -7.881 5.934 -19.382 1.00 98.50 161 ALA A CA 1
ATOM 1313 C C . ALA A 1 161 ? -8.022 6.859 -18.158 1.00 98.50 161 ALA A C 1
ATOM 1315 O O . ALA A 1 161 ? -7.470 7.963 -18.153 1.00 98.50 161 ALA A O 1
ATOM 1316 N N . ALA A 1 162 ? -8.690 6.396 -17.097 1.00 98.50 162 ALA A N 1
ATOM 1317 C CA . ALA A 1 162 ? -8.828 7.140 -15.849 1.00 98.50 162 ALA A CA 1
ATOM 1318 C C . ALA A 1 162 ? -7.473 7.292 -15.137 1.00 98.50 162 ALA A C 1
ATOM 1320 O O . ALA A 1 162 ? -7.142 8.384 -14.670 1.00 98.50 162 ALA A O 1
ATOM 1321 N N . VAL A 1 163 ? -6.643 6.242 -15.111 1.00 98.56 163 VAL A N 1
ATOM 1322 C CA . VAL A 1 163 ? -5.266 6.298 -14.587 1.00 98.56 163 VAL A CA 1
ATOM 1323 C C . VAL A 1 163 ? -4.419 7.313 -15.367 1.00 98.56 163 VAL A C 1
ATOM 1325 O O . VAL A 1 163 ? -3.802 8.184 -14.751 1.00 98.56 163 VAL A O 1
ATOM 1328 N N . ALA A 1 164 ? -4.456 7.290 -16.704 1.00 98.25 164 ALA A N 1
ATOM 1329 C CA . ALA A 1 164 ? -3.735 8.248 -17.547 1.00 98.25 164 ALA A CA 1
ATOM 1330 C C . ALA A 1 164 ? -4.210 9.699 -17.340 1.00 98.25 164 ALA A C 1
ATOM 1332 O O . ALA A 1 164 ? -3.388 10.610 -17.220 1.00 98.25 164 ALA A O 1
ATOM 1333 N N . GLN A 1 165 ? -5.523 9.931 -17.228 1.00 98.06 165 GLN A N 1
ATOM 1334 C CA . GLN A 1 165 ? -6.080 11.257 -16.942 1.00 98.06 165 GLN A CA 1
ATOM 1335 C C . GLN A 1 165 ? -5.636 11.776 -15.565 1.00 98.06 165 GLN A C 1
ATOM 1337 O O . GLN A 1 165 ? -5.260 12.943 -15.426 1.00 98.06 165 GLN A O 1
ATOM 1342 N N . ARG A 1 166 ? -5.640 10.920 -14.536 1.00 97.38 166 ARG A N 1
ATOM 1343 C CA . ARG A 1 166 ? -5.190 11.263 -13.175 1.00 97.38 166 ARG A CA 1
ATOM 1344 C C . ARG A 1 166 ? -3.688 11.568 -13.145 1.00 97.38 166 ARG A C 1
ATOM 1346 O O . ARG A 1 166 ? -3.283 12.529 -12.494 1.00 97.38 166 ARG A O 1
ATOM 1353 N N . MET A 1 167 ? -2.890 10.813 -13.901 1.00 96.94 167 MET A N 1
ATOM 1354 C CA . MET A 1 167 ? -1.454 11.044 -14.076 1.00 96.94 167 MET A CA 1
ATOM 1355 C C . MET A 1 167 ? -1.163 12.389 -14.758 1.00 96.94 167 MET A C 1
ATOM 1357 O O . MET A 1 167 ? -0.332 13.150 -14.269 1.00 96.94 167 MET A O 1
ATOM 1361 N N . ALA A 1 168 ? -1.884 12.723 -15.832 1.00 96.50 168 ALA A N 1
ATOM 1362 C CA . ALA A 1 168 ? -1.721 13.990 -16.548 1.00 96.50 168 ALA A CA 1
ATOM 1363 C C . ALA A 1 168 ? -2.219 15.217 -15.755 1.00 96.50 168 ALA A C 1
ATOM 1365 O O . ALA A 1 168 ? -1.645 16.297 -15.865 1.00 96.50 168 ALA A O 1
ATOM 1366 N N . THR A 1 169 ? -3.283 15.072 -14.955 1.00 96.62 169 THR A N 1
ATOM 1367 C CA . THR A 1 169 ? -3.890 16.193 -14.202 1.00 96.62 169 THR A CA 1
ATOM 1368 C C . THR A 1 169 ? -3.259 16.449 -12.833 1.00 96.62 169 THR A C 1
ATOM 1370 O O . THR A 1 169 ? -3.367 17.564 -12.323 1.00 96.62 169 THR A O 1
ATOM 1373 N N . ARG A 1 170 ? -2.611 15.450 -12.218 1.00 94.81 170 ARG A N 1
ATOM 1374 C CA . ARG A 1 170 ? -1.904 15.577 -10.929 1.00 94.81 170 ARG A CA 1
ATOM 1375 C C . ARG A 1 170 ? -0.589 14.777 -10.917 1.00 94.81 170 ARG A C 1
ATOM 1377 O O . ARG A 1 170 ? -0.473 13.839 -10.125 1.00 94.81 170 ARG A O 1
ATOM 1384 N N . PRO A 1 171 ? 0.397 15.119 -11.767 1.00 92.12 171 PRO A N 1
ATOM 1385 C CA . PRO A 1 171 ? 1.650 14.375 -11.869 1.00 92.12 171 PRO A CA 1
ATOM 1386 C C . PRO A 1 171 ? 2.385 14.296 -10.524 1.00 92.12 171 PRO A C 1
ATOM 1388 O O . PRO A 1 171 ? 2.596 15.300 -9.843 1.00 92.12 171 PRO A O 1
ATOM 1391 N N . ARG A 1 172 ? 2.788 13.082 -10.141 1.00 88.69 172 ARG A N 1
ATOM 1392 C CA . ARG A 1 172 ? 3.584 12.819 -8.937 1.00 88.69 172 ARG A CA 1
ATOM 1393 C C . ARG A 1 172 ? 5.054 13.145 -9.188 1.00 88.69 172 ARG A C 1
ATOM 1395 O O . ARG A 1 172 ? 5.700 12.497 -10.008 1.00 88.69 172 ARG A O 1
ATOM 1402 N N . VAL A 1 173 ? 5.605 14.076 -8.408 1.00 82.81 173 VAL A N 1
ATOM 1403 C CA . VAL A 1 173 ? 7.061 14.264 -8.285 1.00 82.81 173 VAL A CA 1
ATOM 1404 C C . VAL A 1 173 ? 7.684 12.921 -7.894 1.00 82.81 173 VAL A C 1
ATOM 1406 O O . VAL A 1 173 ? 7.272 12.336 -6.887 1.00 82.81 173 VAL A O 1
ATOM 1409 N N . ARG A 1 174 ? 8.631 12.417 -8.697 1.00 82.12 174 ARG A N 1
ATOM 1410 C CA . ARG A 1 174 ? 9.286 11.101 -8.530 1.00 82.12 174 ARG A CA 1
ATOM 1411 C C . ARG A 1 174 ? 8.301 9.911 -8.470 1.00 82.12 174 ARG A C 1
ATOM 1413 O O . ARG A 1 174 ? 8.493 8.977 -7.696 1.00 82.12 174 ARG A O 1
ATOM 1420 N N . GLY A 1 175 ? 7.195 9.971 -9.219 1.00 86.56 175 GLY A N 1
ATOM 1421 C CA . GLY A 1 175 ? 6.377 8.784 -9.518 1.00 86.56 175 GLY A CA 1
ATOM 1422 C C . GLY A 1 175 ? 7.105 7.860 -10.501 1.00 86.56 175 GLY A C 1
ATOM 1423 O O . GLY A 1 175 ? 7.823 8.352 -11.371 1.00 86.56 175 GLY A O 1
ATOM 1424 N N . ILE A 1 176 ? 6.937 6.543 -10.359 1.00 91.44 176 ILE A N 1
ATOM 1425 C CA . ILE A 1 176 ? 7.666 5.543 -11.167 1.00 91.44 176 ILE A CA 1
ATOM 1426 C C . ILE A 1 176 ? 6.848 5.004 -12.344 1.00 91.44 176 ILE A C 1
ATOM 1428 O O . ILE A 1 176 ? 7.419 4.511 -13.316 1.00 91.44 176 ILE A O 1
ATOM 1432 N N . LEU A 1 177 ? 5.515 5.097 -12.276 1.00 95.81 177 LEU A N 1
ATOM 1433 C CA . LEU A 1 177 ? 4.638 4.637 -13.347 1.00 95.81 177 LEU A CA 1
ATOM 1434 C C . LEU A 1 177 ? 4.858 5.465 -14.619 1.00 95.81 177 LEU A C 1
ATOM 1436 O O . LEU A 1 177 ? 4.687 6.685 -14.607 1.00 95.81 177 LEU A O 1
ATOM 1440 N N . LYS A 1 178 ? 5.172 4.797 -15.731 1.00 96.00 178 LYS A N 1
ATOM 1441 C CA . LYS A 1 178 ? 5.283 5.424 -17.054 1.00 96.00 178 LYS A CA 1
ATOM 1442 C C . LYS A 1 178 ? 3.958 5.285 -17.805 1.00 96.00 178 LYS A C 1
ATOM 1444 O O . LYS A 1 178 ? 3.275 4.271 -17.685 1.00 96.00 178 LYS A O 1
ATOM 1449 N N . GLN A 1 179 ? 3.590 6.289 -18.602 1.00 96.00 179 GLN A N 1
ATOM 1450 C CA . GLN A 1 179 ? 2.250 6.365 -19.198 1.00 96.00 179 GLN A CA 1
ATOM 1451 C C . GLN A 1 179 ? 1.943 5.209 -20.169 1.00 96.00 179 GLN A C 1
ATOM 1453 O O . GLN A 1 179 ? 0.812 4.733 -20.210 1.00 96.00 179 GLN A O 1
ATOM 1458 N N . GLN A 1 180 ? 2.933 4.734 -20.929 1.00 97.44 180 GLN A N 1
ATOM 1459 C CA . GLN A 1 180 ? 2.754 3.602 -21.845 1.00 97.44 180 GLN A CA 1
ATOM 1460 C C . GLN A 1 180 ? 2.607 2.247 -21.127 1.00 97.44 180 GLN A C 1
ATOM 1462 O O . GLN A 1 180 ? 2.020 1.327 -21.689 1.00 97.44 180 GLN A O 1
ATOM 1467 N N . ASP A 1 181 ? 3.075 2.149 -19.879 1.00 98.50 181 ASP A N 1
ATOM 1468 C CA . ASP A 1 181 ? 3.069 0.919 -19.076 1.00 98.50 181 ASP A CA 1
ATOM 1469 C C . ASP A 1 181 ? 1.806 0.813 -18.187 1.00 98.50 181 ASP A C 1
ATOM 1471 O O . ASP A 1 181 ? 1.648 -0.137 -17.425 1.00 98.50 181 ASP A O 1
ATOM 1475 N N . ILE A 1 182 ? 0.875 1.776 -18.275 1.00 98.62 182 ILE A N 1
ATOM 1476 C CA . ILE A 1 182 ? -0.358 1.805 -17.468 1.00 98.62 182 ILE A CA 1
ATOM 1477 C C . ILE A 1 182 ? -1.179 0.502 -17.569 1.00 98.62 182 ILE A C 1
ATOM 1479 O O . ILE A 1 182 ? -1.533 -0.023 -16.510 1.00 98.62 182 ILE A O 1
ATOM 1483 N N . PRO A 1 183 ? -1.493 -0.045 -18.766 1.00 98.56 183 PRO A N 1
ATOM 1484 C CA . PRO A 1 183 ? -2.317 -1.250 -18.865 1.00 98.56 183 PRO A CA 1
ATOM 1485 C C . PRO A 1 183 ? -1.616 -2.478 -18.278 1.00 98.56 183 PRO A C 1
ATOM 1487 O O . PRO A 1 183 ? -2.207 -3.195 -17.478 1.00 98.56 183 PRO A O 1
ATOM 1490 N N . SER A 1 184 ? -0.334 -2.682 -18.602 1.00 98.19 184 SER A N 1
ATOM 1491 C CA . SER A 1 184 ? 0.432 -3.833 -18.118 1.00 98.19 184 SER A CA 1
ATOM 1492 C C . SER A 1 184 ? 0.656 -3.786 -16.608 1.00 98.19 184 SER A C 1
ATOM 1494 O O . SER A 1 184 ? 0.540 -4.817 -15.958 1.00 98.19 184 SER A O 1
ATOM 1496 N N . VAL A 1 185 ? 0.901 -2.614 -16.011 1.00 98.62 185 VAL A N 1
ATOM 1497 C CA . VAL A 1 185 ? 0.997 -2.485 -14.546 1.00 98.62 185 VAL A CA 1
ATOM 1498 C C . VAL A 1 185 ? -0.351 -2.758 -13.865 1.00 98.62 185 VAL A C 1
ATOM 1500 O O . VAL A 1 185 ? -0.372 -3.382 -12.805 1.00 98.62 185 VAL A O 1
ATOM 1503 N N . LEU A 1 186 ? -1.479 -2.330 -14.448 1.00 98.81 186 LEU A N 1
ATOM 1504 C CA . LEU A 1 186 ? -2.813 -2.665 -13.927 1.00 98.81 186 LEU A CA 1
ATOM 1505 C C . LEU A 1 186 ? -3.068 -4.180 -13.968 1.00 98.81 186 LEU A C 1
ATOM 1507 O O . LEU A 1 186 ? -3.486 -4.745 -12.957 1.00 98.81 186 LEU A O 1
ATOM 1511 N N . ASP A 1 187 ? -2.751 -4.841 -15.084 1.00 98.69 187 ASP A N 1
ATOM 1512 C CA . ASP A 1 187 ? -2.858 -6.298 -15.199 1.00 98.69 187 ASP A CA 1
ATOM 1513 C C . ASP A 1 187 ? -1.913 -7.034 -14.241 1.00 98.69 187 ASP A C 1
ATOM 1515 O O . ASP A 1 187 ? -2.356 -7.961 -13.572 1.00 98.69 187 ASP A O 1
ATOM 1519 N N . ARG A 1 188 ? -0.664 -6.586 -14.057 1.00 98.56 188 ARG A N 1
ATOM 1520 C CA . ARG A 1 188 ? 0.254 -7.184 -13.069 1.00 98.56 188 ARG A CA 1
ATOM 1521 C C . ARG A 1 188 ? -0.279 -7.104 -11.632 1.00 98.56 188 ARG A C 1
ATOM 1523 O O . ARG A 1 188 ? -0.157 -8.071 -10.889 1.00 98.56 188 ARG A O 1
ATOM 1530 N N . PHE A 1 189 ? -0.915 -5.998 -11.230 1.00 98.75 189 PHE A N 1
ATOM 1531 C CA . PHE A 1 189 ? -1.567 -5.923 -9.910 1.00 98.75 189 PHE A CA 1
ATOM 1532 C C . PHE A 1 189 ? -2.813 -6.813 -9.797 1.00 98.75 189 PHE A C 1
ATOM 1534 O O . PHE A 1 189 ? -3.123 -7.281 -8.701 1.00 98.75 189 PHE A O 1
ATOM 1541 N N . ARG A 1 190 ? -3.513 -7.069 -10.909 1.00 98.81 190 ARG A N 1
ATOM 1542 C CA . ARG A 1 190 ? -4.627 -8.023 -10.972 1.00 98.81 190 ARG A CA 1
ATOM 1543 C C . ARG A 1 190 ? -4.132 -9.474 -10.885 1.00 98.81 190 ARG A C 1
ATOM 1545 O O . ARG A 1 190 ? -4.697 -10.239 -10.113 1.00 98.81 190 ARG A O 1
ATOM 1552 N N . GLU A 1 191 ? -3.070 -9.828 -11.605 1.00 98.62 191 GLU A N 1
ATOM 1553 C CA . GLU A 1 191 ? -2.412 -11.144 -11.547 1.00 98.62 191 GLU A CA 1
ATOM 1554 C C . GLU A 1 191 ? -1.943 -11.466 -10.122 1.00 98.62 191 GLU A C 1
ATOM 1556 O O . GLU A 1 191 ? -2.275 -12.518 -9.583 1.00 98.62 191 GLU A O 1
ATOM 1561 N N . GLU A 1 192 ? -1.261 -10.525 -9.466 1.00 98.69 192 GLU A N 1
ATOM 1562 C CA . GLU A 1 192 ? -0.856 -10.650 -8.063 1.00 98.69 192 GLU A CA 1
ATOM 1563 C C . GLU A 1 192 ? -2.041 -10.780 -7.091 1.00 98.69 192 GLU A C 1
ATOM 1565 O O . GLU A 1 192 ? -2.015 -11.596 -6.168 1.00 98.69 192 GLU A O 1
ATOM 1570 N N . TYR A 1 193 ? -3.107 -9.997 -7.292 1.00 98.81 193 TYR A N 1
ATOM 1571 C CA . TYR A 1 193 ? -4.332 -10.114 -6.497 1.00 98.81 193 TYR A CA 1
ATOM 1572 C C . TYR A 1 193 ? -4.975 -11.500 -6.644 1.00 98.81 193 TYR A C 1
ATOM 1574 O O . TYR A 1 193 ? -5.410 -12.093 -5.655 1.00 98.81 193 TYR A O 1
ATOM 1582 N N . GLU A 1 194 ? -5.032 -12.030 -7.866 1.00 98.62 194 GLU A N 1
ATOM 1583 C CA . GLU A 1 194 ? -5.567 -13.358 -8.168 1.00 98.62 194 GLU A CA 1
ATOM 1584 C C . GLU A 1 194 ? -4.697 -14.455 -7.529 1.00 98.62 194 GLU A C 1
ATOM 1586 O O . GLU A 1 194 ? -5.236 -15.298 -6.806 1.00 98.62 194 GLU A O 1
ATOM 1591 N N . ALA A 1 195 ? -3.370 -14.375 -7.692 1.00 98.44 195 ALA A N 1
ATOM 1592 C CA . ALA A 1 195 ? -2.375 -15.316 -7.166 1.00 98.44 195 ALA A CA 1
ATOM 1593 C C . ALA A 1 195 ? -2.150 -15.253 -5.640 1.00 98.44 195 ALA A C 1
ATOM 1595 O O . ALA A 1 195 ? -1.549 -16.170 -5.077 1.00 98.44 195 ALA A O 1
ATOM 1596 N N . SER A 1 196 ? -2.622 -14.202 -4.958 1.00 98.75 196 SER A N 1
ATOM 1597 C CA . SER A 1 196 ? -2.483 -14.075 -3.502 1.00 98.75 196 SER A CA 1
ATOM 1598 C C . SER A 1 196 ? -3.147 -15.222 -2.731 1.00 98.75 196 SER A C 1
ATOM 1600 O O . SER A 1 196 ? -4.306 -15.566 -2.985 1.00 98.75 196 SER A O 1
ATOM 1602 N N . LEU A 1 197 ? -2.437 -15.738 -1.725 1.00 98.75 197 LEU A N 1
ATOM 1603 C CA . LEU A 1 197 ? -2.912 -16.741 -0.768 1.00 98.75 197 LEU A CA 1
ATOM 1604 C C . LEU A 1 197 ? -3.850 -16.134 0.295 1.00 98.75 197 LEU A C 1
ATOM 1606 O O . LEU A 1 197 ? -4.481 -16.866 1.054 1.00 98.75 197 LEU A O 1
ATOM 1610 N N . ILE A 1 198 ? -3.964 -14.801 0.363 1.00 98.62 198 ILE A N 1
ATOM 1611 C CA . ILE A 1 198 ? -4.871 -14.102 1.279 1.00 98.62 198 ILE A CA 1
ATOM 1612 C C . ILE A 1 198 ? -6.316 -14.316 0.798 1.00 98.62 198 ILE A C 1
ATOM 1614 O O . ILE A 1 198 ? -6.801 -13.627 -0.097 1.00 98.62 198 ILE A O 1
ATOM 1618 N N . GLU A 1 199 ? -7.024 -15.275 1.400 1.00 97.56 199 GLU A N 1
ATOM 1619 C CA . GLU A 1 199 ? -8.396 -15.642 1.007 1.00 97.56 199 GLU A CA 1
ATOM 1620 C C . GLU A 1 199 ? -9.419 -14.511 1.214 1.00 97.56 199 GLU A C 1
ATOM 1622 O O . GLU A 1 199 ? -10.394 -14.396 0.469 1.00 97.56 199 GLU A O 1
ATOM 1627 N N . ARG A 1 200 ? -9.210 -13.658 2.226 1.00 98.38 200 ARG A N 1
ATOM 1628 C CA . ARG A 1 200 ? -10.101 -12.536 2.563 1.00 98.38 200 ARG A CA 1
ATOM 1629 C C . ARG A 1 200 ? -9.828 -11.367 1.622 1.00 98.38 200 ARG A C 1
ATOM 1631 O O . ARG A 1 200 ? -9.156 -10.409 2.005 1.00 98.38 200 ARG A O 1
ATOM 1638 N N . LYS A 1 201 ? -10.300 -11.458 0.378 1.00 98.25 201 LYS A N 1
ATOM 1639 C CA . LYS A 1 201 ? -9.967 -10.476 -0.658 1.00 98.25 201 LYS A CA 1
ATOM 1640 C C . LYS A 1 201 ? -11.161 -9.935 -1.444 1.00 98.25 201 LYS A C 1
ATOM 1642 O O . LYS A 1 201 ? -12.088 -10.672 -1.775 1.00 98.25 201 LYS A O 1
ATOM 1647 N N . PHE A 1 202 ? -11.132 -8.630 -1.724 1.00 98.88 202 PHE A N 1
ATOM 1648 C CA . PHE A 1 202 ? -12.134 -7.930 -2.536 1.00 98.88 202 PHE A CA 1
ATOM 1649 C C . PHE A 1 202 ? -11.512 -6.844 -3.431 1.00 98.88 202 PHE A C 1
ATOM 1651 O O . PHE A 1 202 ? -10.402 -6.368 -3.189 1.00 98.88 202 PHE A O 1
ATOM 1658 N N . THR A 1 203 ? -12.252 -6.422 -4.460 1.00 98.81 203 THR A N 1
ATOM 1659 C CA . THR A 1 203 ? -11.822 -5.394 -5.422 1.00 98.81 203 THR A CA 1
ATOM 1660 C C . THR A 1 203 ? -12.671 -4.131 -5.285 1.00 98.81 203 THR A C 1
ATOM 1662 O O . THR A 1 203 ? -13.889 -4.206 -5.136 1.00 98.81 203 THR A O 1
ATOM 1665 N N . LEU A 1 204 ? -12.027 -2.969 -5.384 1.00 98.81 204 LEU A N 1
ATOM 1666 C CA . LEU A 1 204 ? -12.639 -1.647 -5.485 1.00 98.81 204 LEU A CA 1
ATOM 1667 C C . LEU A 1 204 ? -12.231 -1.022 -6.821 1.00 98.81 204 LEU A C 1
ATOM 1669 O O . LEU A 1 204 ? -11.077 -0.624 -6.999 1.00 98.81 204 LEU A O 1
ATOM 1673 N N . ASP A 1 205 ? -13.171 -0.931 -7.758 1.00 98.69 205 ASP A N 1
ATOM 1674 C CA . ASP A 1 205 ? -12.978 -0.150 -8.979 1.00 98.69 205 ASP A CA 1
ATOM 1675 C C . ASP A 1 205 ? -13.262 1.324 -8.685 1.00 98.69 205 ASP A C 1
ATOM 1677 O O . ASP A 1 205 ? -14.343 1.683 -8.218 1.00 98.69 205 ASP A O 1
ATOM 1681 N N . THR A 1 206 ? -12.270 2.177 -8.932 1.00 98.69 206 THR A N 1
ATOM 1682 C CA . THR A 1 206 ? -12.363 3.612 -8.657 1.00 98.69 206 THR A CA 1
ATOM 1683 C C . THR A 1 206 ? -12.655 4.458 -9.890 1.00 98.69 206 THR A C 1
ATOM 1685 O O . THR A 1 206 ? -12.618 5.680 -9.769 1.00 98.69 206 THR A O 1
ATOM 1688 N N . THR A 1 207 ? -12.877 3.863 -11.069 1.00 98.38 207 THR A N 1
ATOM 1689 C CA . THR A 1 207 ? -12.932 4.550 -12.378 1.00 98.38 207 THR A CA 1
ATOM 1690 C C . THR A 1 207 ? -13.833 5.785 -12.359 1.00 98.38 207 THR A C 1
ATOM 1692 O O . THR A 1 207 ? -13.320 6.901 -12.499 1.00 98.38 207 THR A O 1
ATOM 1695 N N . ASP A 1 208 ? -15.122 5.587 -12.067 1.00 96.62 208 ASP A N 1
ATOM 1696 C CA . ASP A 1 208 ? -16.160 6.630 -12.044 1.00 96.62 208 ASP A CA 1
ATOM 1697 C C . ASP A 1 208 ? -16.665 6.977 -10.625 1.00 96.62 208 ASP A C 1
ATOM 1699 O O . ASP A 1 208 ? -17.613 7.747 -10.468 1.00 96.62 208 ASP A O 1
ATOM 1703 N N . THR A 1 209 ? -16.055 6.425 -9.568 1.00 97.38 209 THR A N 1
ATOM 1704 C CA . THR A 1 209 ? -16.494 6.655 -8.177 1.00 97.38 209 THR A CA 1
ATOM 1705 C C . THR A 1 209 ? -15.841 7.889 -7.552 1.00 97.38 209 THR A C 1
ATOM 1707 O O . THR A 1 209 ? -14.624 8.068 -7.658 1.00 97.38 209 THR A O 1
ATOM 1710 N N . THR A 1 210 ? -16.593 8.679 -6.782 1.00 98.12 210 THR A N 1
ATOM 1711 C CA . THR A 1 210 ? -16.001 9.690 -5.886 1.00 98.12 210 THR A CA 1
ATOM 1712 C C . THR A 1 210 ? -15.312 9.032 -4.674 1.00 98.12 210 THR A C 1
ATOM 1714 O O . THR A 1 210 ? -15.669 7.910 -4.307 1.00 98.12 210 THR A O 1
ATOM 1717 N N . PRO A 1 211 ? -14.362 9.708 -3.991 1.00 98.31 211 PRO A N 1
ATOM 1718 C CA . PRO A 1 211 ? -13.675 9.158 -2.813 1.00 98.31 211 PRO A CA 1
ATOM 1719 C C . PRO A 1 211 ? -14.598 8.746 -1.653 1.00 98.31 211 PRO A C 1
ATOM 1721 O O . PRO A 1 211 ? -14.212 7.932 -0.813 1.00 98.31 211 PRO A O 1
ATOM 1724 N N . GLU A 1 212 ? -15.797 9.322 -1.591 1.00 98.38 212 GLU A N 1
ATOM 1725 C CA . GLU A 1 212 ? -16.848 9.023 -0.618 1.00 98.38 212 GLU A CA 1
ATOM 1726 C C . GLU A 1 212 ? -17.623 7.761 -1.024 1.00 98.38 212 GLU A C 1
ATOM 1728 O O . GLU A 1 212 ? -17.915 6.919 -0.179 1.00 98.38 212 GLU A O 1
ATOM 1733 N N . GLN A 1 213 ? -17.889 7.582 -2.324 1.00 98.56 213 GLN A N 1
ATOM 1734 C CA . GLN A 1 213 ? -18.489 6.359 -2.866 1.00 98.56 213 GLN A CA 1
ATOM 1735 C C . GLN A 1 213 ? -17.544 5.158 -2.716 1.00 98.56 213 GLN A C 1
ATOM 1737 O O . GLN A 1 213 ? -17.982 4.103 -2.259 1.00 98.56 213 GLN A O 1
ATOM 1742 N N . THR A 1 214 ? -16.246 5.324 -3.010 1.00 98.69 214 THR A N 1
ATOM 1743 C CA . THR A 1 214 ? -15.241 4.271 -2.776 1.00 98.69 214 THR A CA 1
ATOM 1744 C C . THR A 1 214 ? -15.133 3.919 -1.288 1.00 98.69 214 THR A C 1
ATOM 1746 O O . THR A 1 214 ? -14.969 2.750 -0.946 1.00 98.69 214 THR A O 1
ATOM 1749 N N . LEU A 1 215 ? -15.245 4.908 -0.387 1.00 98.81 215 LEU A N 1
ATOM 1750 C CA . LEU A 1 215 ? -15.259 4.655 1.056 1.00 98.81 215 LEU A CA 1
ATOM 1751 C C . LEU A 1 215 ? -16.507 3.863 1.471 1.00 98.81 215 LEU A C 1
ATOM 1753 O O . LEU A 1 215 ? -16.372 2.918 2.238 1.00 98.81 215 LEU A O 1
ATOM 1757 N N . GLY A 1 216 ? -17.693 4.202 0.955 1.00 98.69 216 GLY A N 1
ATOM 1758 C CA . GLY A 1 216 ? -18.922 3.446 1.224 1.00 98.69 216 GLY A CA 1
ATOM 1759 C C . GLY A 1 216 ? -18.801 1.977 0.807 1.00 98.69 216 GLY A C 1
ATOM 1760 O O . GLY A 1 216 ? -18.978 1.087 1.633 1.00 98.69 216 GLY A O 1
ATOM 1761 N N . GLN A 1 217 ? -18.375 1.731 -0.437 1.00 98.75 217 GLN A N 1
ATOM 1762 C CA . GLN A 1 217 ? -18.102 0.382 -0.952 1.00 98.75 217 GLN A CA 1
ATOM 1763 C C . GLN A 1 217 ? -17.079 -0.373 -0.089 1.00 98.75 217 GLN A C 1
ATOM 1765 O O . GLN A 1 217 ? -17.289 -1.539 0.240 1.00 98.75 217 GLN A O 1
ATOM 1770 N N . PHE A 1 218 ? -15.989 0.288 0.317 1.00 98.81 218 PHE A N 1
ATOM 1771 C CA . PHE A 1 218 ? -15.010 -0.293 1.235 1.00 98.81 218 PHE A CA 1
ATOM 1772 C C . PHE A 1 218 ? -15.639 -0.667 2.586 1.00 98.81 218 PHE A C 1
ATOM 1774 O O . PHE A 1 218 ? -15.390 -1.763 3.078 1.0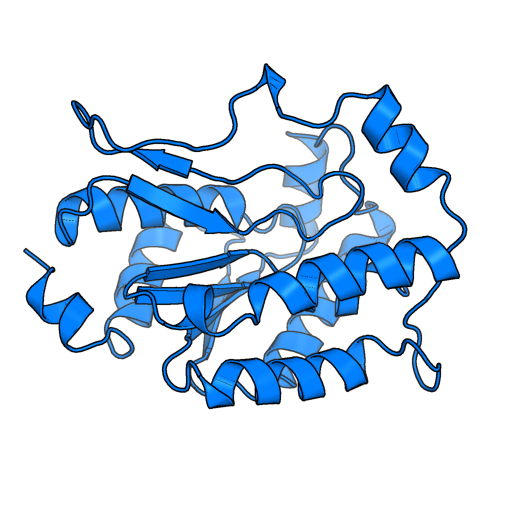0 98.81 218 PHE A O 1
ATOM 1781 N N . VAL A 1 219 ? -16.449 0.213 3.183 1.00 98.44 219 VAL A N 1
ATOM 1782 C CA . VAL A 1 219 ? -17.080 -0.008 4.496 1.00 98.44 219 VAL A CA 1
ATOM 1783 C C . VAL A 1 219 ? -18.067 -1.176 4.466 1.00 98.44 219 VAL A C 1
ATOM 1785 O O . VAL A 1 219 ? -18.152 -1.917 5.445 1.00 98.44 219 VAL A O 1
ATOM 1788 N N . ASP A 1 220 ? -18.773 -1.383 3.357 1.00 98.44 220 ASP A N 1
ATOM 1789 C CA . ASP A 1 220 ? -19.664 -2.535 3.189 1.00 98.44 220 ASP A CA 1
ATOM 1790 C C . ASP A 1 220 ? -18.880 -3.845 2.990 1.00 98.44 220 ASP A C 1
ATOM 1792 O O . ASP A 1 220 ? -19.226 -4.865 3.590 1.00 98.44 220 ASP A O 1
ATOM 1796 N N . LEU A 1 221 ? -17.786 -3.815 2.216 1.00 98.62 221 LEU A N 1
ATOM 1797 C CA . LEU A 1 221 ? -16.955 -4.989 1.914 1.00 98.62 221 LEU A CA 1
ATOM 1798 C C . LEU A 1 221 ? -16.007 -5.401 3.055 1.00 98.62 221 LEU A C 1
ATOM 1800 O O . LEU A 1 221 ? -15.744 -6.589 3.225 1.00 98.62 221 LEU A O 1
ATOM 1804 N N . ILE A 1 222 ? -15.512 -4.463 3.872 1.00 98.19 222 ILE A N 1
ATOM 1805 C CA . ILE A 1 222 ? -14.633 -4.775 5.014 1.00 98.19 222 ILE A CA 1
ATOM 1806 C C . ILE A 1 222 ? -15.407 -5.329 6.215 1.00 98.19 222 ILE A C 1
ATOM 1808 O O . ILE A 1 222 ? -14.870 -6.130 6.977 1.00 98.19 222 ILE A O 1
ATOM 1812 N N . ARG A 1 223 ? -16.675 -4.926 6.389 1.00 96.31 223 ARG A N 1
ATOM 1813 C CA . ARG A 1 223 ? -17.514 -5.264 7.550 1.00 96.31 223 ARG A CA 1
ATOM 1814 C C . ARG A 1 223 ? -17.584 -6.764 7.891 1.00 96.31 223 ARG A C 1
ATOM 1816 O O . ARG A 1 223 ? -17.457 -7.054 9.077 1.00 96.31 223 ARG A O 1
ATOM 1823 N N . PRO A 1 224 ? -17.750 -7.715 6.944 1.00 96.44 224 PRO A N 1
ATOM 1824 C CA . PRO A 1 224 ? -17.736 -9.154 7.246 1.00 96.44 224 PRO A CA 1
ATOM 1825 C C . PRO A 1 224 ? -16.341 -9.735 7.548 1.00 96.44 224 PRO A C 1
ATOM 1827 O O . PRO A 1 224 ? -16.234 -10.924 7.844 1.00 96.44 224 PRO A O 1
ATOM 1830 N N . HIS A 1 225 ? -15.273 -8.938 7.451 1.00 97.12 225 HIS A N 1
ATOM 1831 C CA . HIS A 1 225 ? -13.892 -9.363 7.699 1.00 97.12 225 HIS A CA 1
ATOM 1832 C C . HIS A 1 225 ? -13.251 -8.708 8.933 1.00 97.12 225 HIS A C 1
ATOM 1834 O O . HIS A 1 225 ? -12.132 -9.075 9.294 1.00 97.12 225 HIS A O 1
ATOM 1840 N N . LEU A 1 226 ? -13.943 -7.759 9.573 1.00 95.62 226 LEU A N 1
ATOM 1841 C CA . LEU A 1 226 ? -13.509 -7.125 10.816 1.00 95.62 226 LEU A CA 1
ATOM 1842 C C . LEU A 1 226 ? -13.335 -8.165 11.937 1.00 95.62 226 LEU A C 1
ATOM 1844 O O . LEU A 1 226 ? -14.070 -9.148 12.027 1.00 95.62 226 LEU A O 1
ATOM 1848 N N . SER A 1 227 ? -12.337 -7.951 12.795 1.00 93.00 227 SER A N 1
ATOM 1849 C CA . SER A 1 227 ? -12.107 -8.804 13.965 1.00 93.00 227 SER A CA 1
ATOM 1850 C C . SER A 1 227 ? -13.093 -8.493 15.099 1.00 93.00 227 SER A C 1
ATOM 1852 O O . SER A 1 227 ? -13.724 -7.438 15.124 1.00 93.00 227 SER A O 1
ATOM 1854 N N . GLU A 1 228 ? -13.177 -9.369 16.102 1.00 92.69 228 GLU A N 1
ATOM 1855 C CA . GLU A 1 228 ? -13.925 -9.087 17.339 1.00 92.69 228 GLU A CA 1
ATOM 1856 C C . GLU A 1 228 ? -13.423 -7.795 18.022 1.00 92.69 228 GLU A C 1
ATOM 1858 O O . GLU A 1 228 ? -14.220 -6.978 18.474 1.00 92.69 228 GLU A O 1
ATOM 1863 N N . VAL A 1 229 ? -12.106 -7.546 18.007 1.00 92.94 229 VAL A N 1
ATOM 1864 C CA . VAL A 1 229 ? -11.487 -6.312 18.535 1.00 92.94 229 VAL A CA 1
ATOM 1865 C C . VAL A 1 229 ? -11.839 -5.082 17.687 1.00 92.94 229 VAL A C 1
ATOM 1867 O O . VAL A 1 229 ? -11.900 -3.968 18.199 1.00 92.94 229 VAL A O 1
ATOM 1870 N N . ASP A 1 230 ? -12.119 -5.245 16.394 1.00 94.94 230 ASP A N 1
ATOM 1871 C CA . ASP A 1 230 ? -12.660 -4.164 15.568 1.00 94.94 230 ASP A CA 1
ATOM 1872 C C . ASP A 1 230 ? -14.127 -3.895 15.908 1.00 94.94 230 ASP A C 1
ATOM 1874 O O . ASP A 1 230 ? -14.495 -2.751 16.169 1.00 94.94 230 ASP A O 1
ATOM 1878 N N . HIS A 1 231 ? -14.955 -4.940 15.980 1.00 93.56 231 HIS A N 1
ATOM 1879 C CA . HIS A 1 231 ? -16.372 -4.821 16.321 1.00 93.56 231 HIS A CA 1
ATOM 1880 C C . HIS A 1 231 ? -16.609 -4.225 17.715 1.00 93.56 231 HIS A C 1
ATOM 1882 O O . HIS A 1 231 ? -17.504 -3.399 17.861 1.00 93.56 231 HIS A O 1
ATOM 1888 N N . GLN A 1 232 ? -15.786 -4.564 18.711 1.00 94.12 232 GLN A N 1
ATOM 1889 C CA . GLN A 1 232 ? -15.849 -3.980 20.059 1.00 94.12 232 GLN A CA 1
ATOM 1890 C C . GLN A 1 232 ? -15.408 -2.508 20.122 1.00 94.12 232 GLN A C 1
ATOM 1892 O O . GLN A 1 232 ? -15.730 -1.818 21.089 1.00 94.12 232 GLN A O 1
ATOM 1897 N N . ARG A 1 233 ? -14.667 -2.019 19.117 1.00 94.38 233 ARG A N 1
ATOM 1898 C CA . ARG A 1 233 ? -14.248 -0.612 19.021 1.00 94.38 233 ARG A CA 1
ATOM 1899 C C . ARG A 1 233 ? -15.243 0.255 18.247 1.00 94.38 233 ARG A C 1
ATOM 1901 O O . ARG A 1 233 ? -15.285 1.457 18.499 1.00 94.38 233 ARG A O 1
ATOM 1908 N N . MET A 1 234 ? -16.028 -0.334 17.338 1.00 91.38 234 MET A N 1
ATOM 1909 C CA . MET A 1 234 ? -17.077 0.359 16.578 1.00 91.38 234 MET A CA 1
ATOM 1910 C C . MET A 1 234 ? -18.140 0.994 17.495 1.00 91.38 234 MET A C 1
ATOM 1912 O O . MET A 1 234 ? -18.549 0.406 18.496 1.00 91.38 234 MET A O 1
ATOM 1916 N N . ARG A 1 235 ? -18.594 2.189 17.111 1.00 80.06 235 ARG A N 1
ATOM 1917 C CA . ARG A 1 235 ? -19.577 3.034 17.811 1.00 80.06 235 ARG A CA 1
ATOM 1918 C C . ARG A 1 235 ? -20.908 3.127 17.065 1.00 80.06 235 ARG A C 1
ATOM 1920 O O . ARG A 1 235 ? -20.900 2.919 15.832 1.00 80.06 235 ARG A O 1
#

Secondary structure (DSSP, 8-state):
-EEEEE--TTSSHHHHHHHHHHHHHHHT--SEEE-B---BTTB-S---EEE-TT-----SS-GGGS--HHHHHHHHTS-HHHHHHHHHHHHHTTS-HHHHTSS-EEEESTHHHHHHHIIIIIS---TTSTT-HHHHHHHHHHHHHTT-TT-EEEEEE--HHHHHHHHHHSPPTT----GGGHHHHHHHHHHHHHH-S-SSEEEEE-SS--HHHHHHHHHHHHGGG--HHHHTT--